Protein AF-0000000083141980 (afdb_homodimer)

Secondary structure (DSSP, 8-state):
--HHHHHHHHHHHHHHHHHHHTHHHHHTSHHHHTS-HHHHHHHHHHHHHHHHHHHHHHHHHHHHHH-GGGGGSHHHHHHHHHHHHHHHHHHHHHHHTT-HHHHHHHHHHHHHHHHHHHT-/--HHHHHHHHHHHHHHHHHHHTHHHHHTSHHHHTS-HHHHHHHHHHHHHHHHHHHHHHHHHHHHHH-GGGGGSHHHHHHHHHHHHHHHHHHHHHHHTT-HHHHHHHHHHHHHHHHHHHT-

Structure (mmCIF, N/CA/C/O backbone):
data_AF-0000000083141980-model_v1
#
loop_
_entity.id
_entity.type
_entity.pdbx_description
1 polymer 'Uncharacterized protein'
#
loop_
_atom_site.group_PDB
_atom_site.id
_atom_site.type_symbol
_atom_site.label_atom_id
_atom_site.label_alt_id
_atom_site.label_comp_id
_atom_site.label_asym_id
_atom_site.label_entity_id
_atom_site.label_seq_id
_atom_site.pdbx_PDB_ins_code
_atom_site.Cartn_x
_atom_site.Cartn_y
_atom_site.Cartn_z
_atom_site.occupancy
_atom_site.B_iso_or_equiv
_atom_site.auth_seq_id
_atom_site.auth_comp_id
_atom_site.auth_asym_id
_atom_site.auth_atom_id
_atom_site.pdbx_PDB_model_num
ATOM 1 N N . MET A 1 1 ? 11.695 23.094 8.094 1 89.62 1 MET A N 1
ATOM 2 C CA . MET A 1 1 ? 11.531 21.781 7.465 1 89.62 1 MET A CA 1
ATOM 3 C C . MET A 1 1 ? 12.453 20.75 8.109 1 89.62 1 MET A C 1
ATOM 5 O O . MET A 1 1 ? 13.633 21.031 8.328 1 89.62 1 MET A O 1
ATOM 9 N N . SER A 1 2 ? 11.969 19.609 8.445 1 95.94 2 SER A N 1
ATOM 10 C CA . SER A 1 2 ? 12.734 18.562 9.125 1 95.94 2 SER A CA 1
ATOM 11 C C . SER A 1 2 ? 13.578 17.766 8.141 1 95.94 2 SER A C 1
ATOM 13 O O . SER A 1 2 ? 13.047 17.141 7.223 1 95.94 2 SER A O 1
ATOM 15 N N . THR A 1 3 ? 14.859 17.797 8.273 1 97.06 3 THR A N 1
ATOM 16 C CA . THR A 1 3 ? 15.789 17.141 7.367 1 97.06 3 THR A CA 1
ATOM 17 C C . THR A 1 3 ? 15.625 15.617 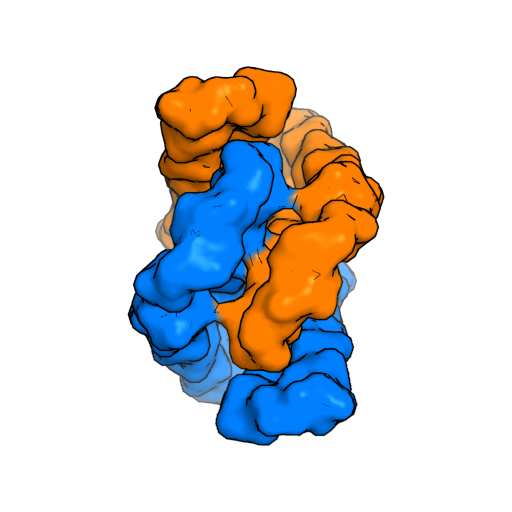7.434 1 97.06 3 THR A C 1
ATOM 19 O O . THR A 1 3 ? 15.562 14.945 6.402 1 97.06 3 THR A O 1
ATOM 22 N N . PRO A 1 4 ? 15.531 14.984 8.625 1 98.38 4 PRO A N 1
ATOM 23 C CA . PRO A 1 4 ? 15.328 13.539 8.68 1 98.38 4 PRO A CA 1
ATOM 24 C C . PRO A 1 4 ? 14.078 13.086 7.926 1 98.38 4 PRO A C 1
ATOM 26 O O . PRO A 1 4 ? 14.117 12.078 7.215 1 98.38 4 PRO A O 1
ATOM 29 N N . LEU A 1 5 ? 13.039 13.836 8.016 1 98.81 5 LEU A N 1
ATOM 30 C CA . LEU A 1 5 ? 11.805 13.469 7.34 1 98.81 5 LEU A CA 1
ATOM 31 C C . LEU A 1 5 ? 11.922 13.672 5.832 1 98.81 5 LEU A C 1
ATOM 33 O O . LEU A 1 5 ? 11.398 12.875 5.051 1 98.81 5 LEU A O 1
ATOM 37 N N . LYS A 1 6 ? 12.547 14.766 5.453 1 98.5 6 LYS A N 1
ATOM 38 C CA . LYS A 1 6 ? 12.773 14.969 4.027 1 98.5 6 LYS A CA 1
ATOM 39 C C . LYS A 1 6 ? 13.625 13.859 3.432 1 98.5 6 LYS A C 1
ATOM 41 O O . LYS A 1 6 ? 13.352 13.375 2.33 1 98.5 6 LYS A O 1
ATOM 46 N N . THR A 1 7 ? 14.688 13.445 4.129 1 98.56 7 THR A N 1
ATOM 47 C CA . THR A 1 7 ? 15.555 12.344 3.717 1 98.56 7 THR A CA 1
ATOM 48 C C . THR A 1 7 ? 14.766 11.047 3.631 1 98.56 7 THR A C 1
ATOM 50 O O . THR A 1 7 ? 14.922 10.273 2.68 1 98.56 7 THR A O 1
ATOM 53 N N . THR A 1 8 ? 13.953 10.805 4.562 1 98.81 8 THR A N 1
ATOM 54 C CA . THR A 1 8 ? 13.117 9.609 4.586 1 98.81 8 THR A CA 1
ATOM 55 C C . THR A 1 8 ? 12.117 9.625 3.436 1 98.81 8 THR A C 1
ATOM 57 O O . THR A 1 8 ? 11.852 8.586 2.826 1 98.81 8 THR A O 1
ATOM 60 N N . ALA A 1 9 ? 11.516 10.805 3.104 1 98.94 9 ALA A N 1
ATOM 61 C CA . ALA A 1 9 ? 10.625 10.922 1.951 1 98.94 9 ALA A CA 1
ATOM 62 C C . ALA A 1 9 ? 11.328 10.484 0.669 1 98.94 9 ALA A C 1
ATOM 64 O O . ALA A 1 9 ? 10.758 9.742 -0.136 1 98.94 9 ALA A O 1
ATOM 65 N N . LEU A 1 10 ? 12.523 10.93 0.509 1 98.81 10 LEU A N 1
ATOM 66 C CA . LEU A 1 10 ? 13.305 10.539 -0.663 1 98.81 10 LEU A CA 1
ATOM 67 C C . LEU A 1 10 ? 13.57 9.039 -0.665 1 98.81 10 LEU A C 1
ATOM 69 O O . LEU A 1 10 ? 13.492 8.391 -1.712 1 98.81 10 LEU A O 1
ATOM 73 N N . GLY A 1 11 ? 13.922 8.484 0.468 1 98.88 11 GLY A N 1
ATOM 74 C CA . GLY A 1 11 ? 14.102 7.047 0.581 1 98.88 11 GLY A CA 1
ATOM 75 C C . GLY A 1 11 ? 12.867 6.258 0.166 1 98.88 11 GLY A C 1
ATOM 76 O O . GLY A 1 11 ? 12.977 5.277 -0.576 1 98.88 11 GLY A O 1
ATOM 77 N N . TRP A 1 12 ? 11.727 6.703 0.638 1 98.94 12 TRP A N 1
ATOM 78 C CA . TRP A 1 12 ? 10.484 6.035 0.277 1 98.94 12 TRP A CA 1
ATOM 79 C C . TRP A 1 12 ? 10.219 6.145 -1.221 1 98.94 12 TRP A C 1
ATOM 81 O O . TRP A 1 12 ? 9.703 5.207 -1.836 1 98.94 12 TRP A O 1
ATOM 91 N N . LEU A 1 13 ? 10.492 7.293 -1.802 1 98.94 13 LEU A N 1
ATOM 92 C CA . LEU A 1 13 ? 10.32 7.445 -3.242 1 98.94 13 LEU A CA 1
ATOM 93 C C . LEU A 1 13 ? 11.195 6.449 -4 1 98.94 13 LEU A C 1
ATOM 95 O O . LEU A 1 13 ? 10.734 5.82 -4.957 1 98.94 13 LEU A O 1
ATOM 99 N N . LEU A 1 14 ? 12.445 6.277 -3.586 1 98.88 14 LEU A N 1
ATOM 100 C CA . LEU A 1 14 ? 13.359 5.336 -4.219 1 98.88 14 LEU A CA 1
ATOM 101 C C . LEU A 1 14 ? 12.891 3.898 -4.016 1 98.88 14 LEU A C 1
ATOM 103 O O . LEU A 1 14 ? 12.961 3.08 -4.938 1 98.88 14 LEU A O 1
ATOM 107 N N . VAL A 1 15 ? 12.422 3.592 -2.834 1 98.88 15 VAL A N 1
ATOM 108 C CA . VAL A 1 15 ? 11.891 2.262 -2.562 1 98.88 15 VAL A CA 1
ATOM 109 C C . VAL A 1 15 ? 10.68 1.997 -3.449 1 98.88 15 VAL A C 1
ATOM 111 O O . VAL A 1 15 ? 10.523 0.902 -3.994 1 98.88 15 VAL A O 1
ATOM 114 N N . SER A 1 16 ? 9.82 2.963 -3.596 1 98.94 16 SER A N 1
ATOM 115 C CA . SER A 1 16 ? 8.656 2.803 -4.453 1 98.94 16 SER A CA 1
ATOM 116 C C . SER A 1 16 ? 9.055 2.504 -5.891 1 98.94 16 SER A C 1
ATOM 118 O O . SER A 1 16 ? 8.523 1.579 -6.512 1 98.94 16 SER A O 1
ATOM 120 N N . LEU A 1 17 ? 9.969 3.252 -6.406 1 98.81 17 LEU A N 1
ATOM 121 C CA . LEU A 1 17 ? 10.453 3.057 -7.77 1 98.81 17 LEU A CA 1
ATOM 122 C C . LEU A 1 17 ? 11.109 1.691 -7.922 1 98.81 17 LEU A C 1
ATOM 124 O O . LEU A 1 17 ? 10.828 0.964 -8.875 1 98.81 17 LEU A O 1
ATOM 128 N N . GLY A 1 18 ? 12.008 1.351 -7.047 1 98.5 18 GLY A N 1
ATOM 129 C CA . GLY A 1 18 ? 12.656 0.05 -7.086 1 98.5 18 GLY A CA 1
ATOM 130 C C . GLY A 1 18 ? 11.68 -1.107 -6.984 1 98.5 18 GLY A C 1
ATOM 131 O O . GLY A 1 18 ? 11.82 -2.107 -7.691 1 98.5 18 GLY A O 1
ATOM 132 N N . HIS A 1 19 ? 10.75 -0.966 -6.082 1 98.81 19 HIS A N 1
ATOM 133 C CA . HIS A 1 19 ? 9.703 -1.964 -5.914 1 98.81 19 HIS A CA 1
ATOM 134 C C . HIS A 1 19 ? 8.906 -2.148 -7.199 1 98.81 19 HIS A C 1
ATOM 136 O O . HIS A 1 19 ? 8.641 -3.279 -7.613 1 98.81 19 HIS A O 1
ATOM 142 N N . THR A 1 20 ? 8.547 -1.087 -7.844 1 98.81 20 THR A N 1
ATOM 143 C CA . THR A 1 20 ? 7.828 -1.124 -9.117 1 98.81 20 THR A CA 1
ATOM 144 C C . THR A 1 20 ? 8.656 -1.82 -10.188 1 98.81 20 THR A C 1
ATOM 146 O O . THR A 1 20 ? 8.172 -2.727 -10.867 1 98.81 20 THR A O 1
ATOM 149 N N . LEU A 1 21 ? 9.891 -1.483 -10.266 1 98.56 21 LEU A N 1
ATOM 150 C CA . LEU A 1 21 ? 10.758 -1.991 -11.32 1 98.56 21 LEU A CA 1
ATOM 151 C C . LEU A 1 21 ? 11.125 -3.451 -11.078 1 98.56 21 LEU A C 1
ATOM 153 O O . LEU A 1 21 ? 11.305 -4.219 -12.023 1 98.56 21 LEU A O 1
ATOM 157 N N . SER A 1 22 ? 11.211 -3.906 -9.891 1 98.5 22 SER A N 1
ATOM 158 C CA . SER A 1 22 ? 11.641 -5.262 -9.555 1 98.5 22 SER A CA 1
ATOM 159 C C . SER A 1 22 ? 10.555 -6.277 -9.883 1 98.5 22 SER A C 1
ATOM 161 O O . SER A 1 22 ? 10.805 -7.484 -9.875 1 98.5 22 SER A O 1
ATOM 163 N N . ALA A 1 23 ? 9.383 -5.809 -10.195 1 98.5 23 ALA A N 1
ATOM 164 C CA . ALA A 1 23 ? 8.312 -6.711 -10.602 1 98.5 23 ALA A CA 1
ATOM 165 C C . ALA A 1 23 ? 8.758 -7.625 -11.734 1 98.5 23 ALA A C 1
ATOM 167 O O . ALA A 1 23 ? 8.359 -8.789 -11.797 1 98.5 23 ALA A O 1
ATOM 168 N N . ARG A 1 24 ? 9.508 -7.141 -12.57 1 98.06 24 ARG A N 1
ATOM 169 C CA . ARG A 1 24 ? 9.898 -7.898 -13.758 1 98.06 24 ARG A CA 1
ATOM 170 C C . ARG A 1 24 ? 10.742 -9.117 -13.375 1 98.06 24 ARG A C 1
ATOM 172 O O . ARG A 1 24 ? 10.734 -10.125 -14.078 1 98.06 24 ARG A O 1
ATOM 179 N N . ASP A 1 25 ? 11.453 -9.102 -12.266 1 97.81 25 ASP A N 1
ATOM 180 C CA . ASP A 1 25 ? 12.344 -10.172 -11.836 1 97.81 25 ASP A CA 1
ATOM 181 C C . ASP A 1 25 ? 11.562 -11.453 -11.555 1 97.81 25 ASP A C 1
ATOM 183 O O . ASP A 1 25 ? 12.094 -12.555 -11.719 1 97.81 25 ASP A O 1
ATOM 187 N N . TRP A 1 26 ? 10.359 -11.305 -11.156 1 98.19 26 TRP A N 1
ATOM 188 C CA . TRP A 1 26 ? 9.648 -12.523 -10.789 1 98.19 26 TRP A CA 1
ATOM 189 C C . TRP A 1 26 ? 8.367 -12.672 -11.609 1 98.19 26 TRP A C 1
ATOM 191 O O . TRP A 1 26 ? 7.898 -13.789 -11.836 1 98.19 26 TRP A O 1
ATOM 201 N N . GLN A 1 27 ? 7.816 -11.617 -12.102 1 98.38 27 GLN A N 1
ATOM 202 C CA . GLN A 1 27 ? 6.559 -11.711 -12.844 1 98.38 27 GLN A CA 1
ATOM 203 C C . GLN A 1 27 ? 6.793 -12.203 -14.266 1 98.38 27 GLN A C 1
ATOM 205 O O . GLN A 1 27 ? 5.852 -12.609 -14.953 1 98.38 27 GLN A O 1
ATOM 210 N N . SER A 1 28 ? 8.023 -12.156 -14.719 1 98.12 28 SER A N 1
ATOM 211 C CA . SER A 1 28 ? 8.32 -12.617 -16.078 1 98.12 28 SER A CA 1
ATOM 212 C C . SER A 1 28 ? 8.531 -14.125 -16.109 1 98.12 28 SER A C 1
ATOM 214 O O . SER A 1 28 ? 8.586 -14.719 -17.188 1 98.12 28 SER A O 1
ATOM 216 N N . LEU A 1 29 ? 8.594 -14.766 -15.008 1 98.31 29 LEU A N 1
ATOM 217 C CA . LEU A 1 29 ? 8.789 -16.203 -14.938 1 98.31 29 LEU A CA 1
ATOM 218 C C . LEU A 1 29 ? 7.59 -16.953 -15.516 1 98.31 29 LEU A C 1
ATOM 220 O O . LEU A 1 29 ? 6.441 -16.594 -15.227 1 98.31 29 LEU A O 1
ATOM 224 N N . GLY A 1 30 ? 7.883 -17.953 -16.344 1 98.44 30 GLY A N 1
ATOM 225 C CA . GLY A 1 30 ? 6.82 -18.75 -16.938 1 98.44 30 GLY A CA 1
ATOM 226 C C . GLY A 1 30 ? 5.871 -19.328 -15.914 1 98.44 30 GLY A C 1
ATOM 227 O O . GLY A 1 30 ? 4.66 -19.391 -16.141 1 98.44 30 GLY A O 1
ATOM 228 N N . GLN A 1 31 ? 6.395 -19.797 -14.742 1 98.56 31 GLN A N 1
ATOM 229 C CA . GLN A 1 31 ? 5.574 -20.375 -13.68 1 98.56 31 GLN A CA 1
ATOM 230 C C . GLN A 1 31 ? 4.582 -19.344 -13.141 1 98.56 31 GLN A C 1
ATOM 232 O O . GLN A 1 31 ? 3.479 -19.703 -12.727 1 98.56 31 GLN A O 1
ATOM 237 N N . VAL A 1 32 ? 4.984 -18.094 -13.117 1 98.75 32 VAL A N 1
ATOM 238 C CA . VAL A 1 32 ? 4.09 -17.031 -12.656 1 98.75 32 VAL A CA 1
ATOM 239 C C . VAL A 1 32 ? 3.027 -16.766 -13.711 1 98.75 32 VAL A C 1
ATOM 241 O O . VAL A 1 32 ? 1.838 -16.656 -13.398 1 98.75 32 VAL A O 1
ATOM 244 N N . ARG A 1 33 ? 3.441 -16.719 -14.945 1 98.44 33 ARG A N 1
ATOM 245 C CA . ARG A 1 33 ? 2.516 -16.422 -16.031 1 98.44 33 ARG A CA 1
ATOM 246 C C . ARG A 1 33 ? 1.527 -17.578 -16.234 1 98.44 33 ARG A C 1
ATOM 248 O O . ARG A 1 33 ? 0.469 -17.391 -16.844 1 98.44 33 ARG A O 1
ATOM 255 N N . GLY A 1 34 ? 1.921 -18.75 -15.711 1 98.38 34 GLY A N 1
ATOM 256 C CA . GLY A 1 34 ? 1.072 -19.922 -15.852 1 98.38 34 GLY A CA 1
ATOM 257 C C . GLY A 1 34 ? 0.141 -20.125 -14.664 1 98.38 34 GLY A C 1
ATOM 258 O O . GLY A 1 34 ? -0.608 -21.109 -14.625 1 98.38 34 GLY A O 1
ATOM 259 N N . LEU A 1 35 ? 0.15 -19.25 -13.766 1 98.75 35 LEU A N 1
ATOM 260 C CA . LEU A 1 35 ? -0.75 -19.344 -12.617 1 98.75 35 LEU A CA 1
ATOM 261 C C . LEU A 1 35 ? -2.205 -19.25 -13.062 1 98.75 35 LEU A C 1
ATOM 263 O O . LEU A 1 35 ? -2.506 -18.609 -14.078 1 98.75 35 LEU A O 1
ATOM 267 N N . PRO A 1 36 ? -3.068 -19.891 -12.18 1 98.69 36 PRO A N 1
ATOM 268 C CA . PRO A 1 36 ? -4.484 -19.625 -12.43 1 98.69 36 PRO A CA 1
ATOM 269 C C . PRO A 1 36 ? -4.809 -18.125 -12.43 1 98.69 36 PRO A C 1
ATOM 271 O O . PRO A 1 36 ? -4.176 -17.359 -11.703 1 98.69 36 PRO A O 1
ATOM 274 N N . ASN A 1 37 ? -5.777 -17.766 -13.164 1 98.69 37 ASN A N 1
ATOM 275 C CA . ASN A 1 37 ? -6.086 -16.375 -13.469 1 98.69 37 ASN A CA 1
ATOM 276 C C . ASN A 1 37 ? -6.227 -15.539 -12.195 1 98.69 37 ASN A C 1
ATOM 278 O O . ASN A 1 37 ? -5.664 -14.445 -12.102 1 98.69 37 ASN A O 1
ATOM 282 N N . LEU A 1 38 ? -6.973 -15.984 -11.219 1 98.62 38 LEU A N 1
ATOM 283 C CA . LEU A 1 38 ? -7.168 -15.25 -9.969 1 98.62 38 LEU A CA 1
ATOM 284 C C . LEU A 1 38 ? -5.832 -14.984 -9.281 1 98.62 38 LEU A C 1
ATOM 286 O O . LEU A 1 38 ? -5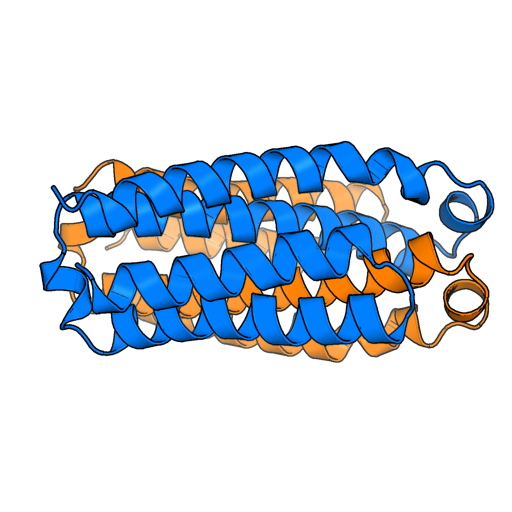.562 -13.859 -8.852 1 98.62 38 LEU A O 1
ATOM 290 N N . ALA A 1 39 ? -4.996 -16.016 -9.188 1 98.81 39 ALA A N 1
ATOM 291 C CA . ALA A 1 39 ? -3.719 -15.898 -8.492 1 98.81 39 ALA A CA 1
ATOM 292 C C . ALA A 1 39 ? -2.775 -14.953 -9.227 1 98.81 39 ALA A C 1
ATOM 294 O O . ALA A 1 39 ? -2.135 -14.102 -8.609 1 98.81 39 ALA A O 1
ATOM 295 N N . TYR A 1 40 ? -2.68 -15.172 -10.531 1 98.81 40 TYR A N 1
ATOM 296 C CA . TYR A 1 40 ? -1.84 -14.297 -11.344 1 98.81 40 TYR A CA 1
ATOM 297 C C . TYR A 1 40 ? -2.256 -12.844 -11.188 1 98.81 40 TYR A C 1
ATOM 299 O O . TYR A 1 40 ? -1.417 -11.977 -10.938 1 98.81 40 TYR A O 1
ATOM 307 N N . THR A 1 41 ? -3.541 -12.555 -11.32 1 98.75 41 THR A N 1
ATOM 308 C CA . THR A 1 41 ? -4.09 -11.203 -11.297 1 98.75 41 THR A CA 1
ATOM 309 C C . THR A 1 41 ? -3.896 -10.562 -9.922 1 98.75 41 THR A C 1
ATOM 311 O O . THR A 1 41 ? -3.459 -9.414 -9.82 1 98.75 41 THR A O 1
ATOM 314 N N . CYS A 1 42 ? -4.117 -11.273 -8.852 1 98.69 42 CYS A N 1
ATOM 315 C CA . CYS A 1 42 ? -4.012 -10.758 -7.492 1 98.69 42 CYS A CA 1
ATOM 316 C C . CYS A 1 42 ? -2.557 -10.531 -7.105 1 98.69 42 CYS A C 1
ATOM 318 O O . CYS A 1 42 ? -2.223 -9.516 -6.496 1 98.69 42 CYS A O 1
ATOM 320 N N . ALA A 1 43 ? -1.717 -11.461 -7.473 1 98.81 43 ALA A N 1
ATOM 321 C CA . ALA A 1 43 ? -0.3 -11.289 -7.164 1 98.81 43 ALA A CA 1
ATOM 322 C C . ALA A 1 43 ? 0.255 -10.023 -7.805 1 98.81 43 ALA A C 1
ATOM 324 O O . ALA A 1 43 ? 0.965 -9.25 -7.16 1 98.81 43 ALA A O 1
ATOM 325 N N . LYS A 1 44 ? -0.094 -9.828 -9.07 1 98.75 44 LYS A N 1
ATOM 326 C CA . LYS A 1 44 ? 0.403 -8.656 -9.789 1 98.75 44 LYS A CA 1
ATOM 327 C C . LYS A 1 44 ? -0.196 -7.371 -9.234 1 98.75 44 LYS A C 1
ATOM 329 O O . LYS A 1 44 ? 0.53 -6.414 -8.945 1 98.75 44 LYS A O 1
ATOM 334 N N . ALA A 1 45 ? -1.498 -7.355 -9.062 1 98.56 45 ALA A N 1
ATOM 335 C CA . ALA A 1 45 ? -2.162 -6.168 -8.539 1 98.56 45 ALA A CA 1
ATOM 336 C C . ALA A 1 45 ? -1.639 -5.82 -7.145 1 98.56 45 ALA A C 1
ATOM 338 O O . ALA A 1 45 ? -1.367 -4.656 -6.852 1 98.56 45 ALA A O 1
ATOM 339 N N . GLY A 1 46 ? -1.481 -6.801 -6.324 1 98.69 46 GLY A N 1
ATOM 340 C CA . GLY A 1 46 ? -0.991 -6.578 -4.977 1 98.69 46 GLY A CA 1
ATOM 341 C C . GLY A 1 46 ? 0.397 -5.969 -4.938 1 98.69 46 GLY A C 1
ATOM 342 O O . GLY A 1 46 ? 0.662 -5.07 -4.137 1 98.69 46 GLY A O 1
ATOM 343 N N . TRP A 1 47 ? 1.239 -6.492 -5.797 1 98.88 47 TRP A N 1
ATOM 344 C CA . TRP A 1 47 ? 2.596 -5.953 -5.848 1 98.88 47 TRP A CA 1
ATOM 345 C C . TRP A 1 47 ? 2.578 -4.465 -6.176 1 98.88 47 TRP A C 1
ATOM 347 O O . TRP A 1 47 ? 3.223 -3.664 -5.496 1 98.88 47 TRP A O 1
ATOM 357 N N . TYR A 1 48 ? 1.839 -4.055 -7.109 1 98.75 48 TYR A N 1
ATOM 358 C CA . TYR A 1 48 ? 1.829 -2.656 -7.527 1 98.75 48 TYR A CA 1
ATOM 359 C C . TYR A 1 48 ? 1.071 -1.793 -6.523 1 98.75 48 TYR A C 1
ATOM 361 O O . TYR A 1 48 ? 1.401 -0.621 -6.332 1 98.75 48 TYR A O 1
ATOM 369 N N . GLN A 1 49 ? 0.068 -2.381 -5.926 1 98.81 49 GLN A N 1
ATOM 370 C CA . GLN A 1 49 ? -0.554 -1.68 -4.809 1 98.81 49 GLN A CA 1
ATOM 371 C C . GLN A 1 49 ? 0.449 -1.44 -3.684 1 98.81 49 GLN A C 1
ATOM 373 O O . GLN A 1 49 ? 0.424 -0.392 -3.037 1 98.81 49 GLN A O 1
ATOM 378 N N . GLY A 1 50 ? 1.35 -2.338 -3.422 1 98.81 50 GLY A N 1
ATOM 379 C CA . GLY A 1 50 ? 2.453 -2.113 -2.502 1 98.81 50 GLY A CA 1
ATOM 380 C C . GLY A 1 50 ? 3.348 -0.959 -2.912 1 98.81 50 GLY A C 1
ATOM 381 O O . GLY A 1 50 ? 3.799 -0.185 -2.064 1 98.81 50 GLY A O 1
ATOM 382 N N . SER A 1 51 ? 3.588 -0.822 -4.234 1 98.94 51 SER A N 1
ATOM 383 C CA . SER A 1 51 ? 4.336 0.333 -4.719 1 98.94 51 SER A CA 1
ATOM 384 C C . SER A 1 51 ? 3.617 1.636 -4.391 1 98.94 51 SER A C 1
ATOM 386 O O . SER A 1 51 ? 4.258 2.639 -4.066 1 98.94 51 SER A O 1
ATOM 388 N N . GLY A 1 52 ? 2.297 1.559 -4.551 1 98.75 52 GLY A N 1
ATOM 389 C CA . GLY A 1 52 ? 1.501 2.711 -4.16 1 98.75 52 GLY A CA 1
ATOM 390 C C . GLY A 1 52 ? 1.635 3.061 -2.691 1 98.75 52 GLY A C 1
ATOM 391 O O . GLY A 1 52 ? 1.724 4.238 -2.332 1 98.75 52 GLY A O 1
ATOM 392 N N . PHE A 1 53 ? 1.664 2.035 -1.832 1 98.94 53 PHE A N 1
ATOM 393 C CA . PHE A 1 53 ? 1.888 2.238 -0.405 1 98.94 53 PHE A CA 1
ATOM 394 C C . PHE A 1 53 ? 3.186 2.998 -0.163 1 98.94 53 PHE A C 1
ATOM 396 O O . PHE A 1 53 ? 3.217 3.953 0.616 1 98.94 53 PHE A O 1
ATOM 403 N N . PHE A 1 54 ? 4.215 2.639 -0.847 1 98.94 54 PHE A N 1
ATOM 404 C CA . PHE A 1 54 ? 5.52 3.25 -0.635 1 98.94 54 PHE A CA 1
ATOM 405 C C . PHE A 1 54 ? 5.539 4.68 -1.164 1 98.94 54 PHE A C 1
ATOM 407 O O . PHE A 1 54 ? 6.176 5.559 -0.574 1 98.94 54 PHE A O 1
ATOM 414 N N . LEU A 1 55 ? 4.871 4.891 -2.287 1 98.94 55 LEU A N 1
ATOM 415 C CA . LEU A 1 55 ? 4.773 6.258 -2.793 1 98.94 55 LEU A CA 1
ATOM 416 C C . LEU A 1 55 ? 4 7.141 -1.82 1 98.94 55 LEU A C 1
ATOM 418 O O . LEU A 1 55 ? 4.375 8.297 -1.59 1 98.94 55 LEU A O 1
ATOM 422 N N . MET A 1 56 ? 2.963 6.59 -1.274 1 98.88 56 MET A N 1
ATOM 423 C CA . MET A 1 56 ? 2.193 7.316 -0.269 1 98.88 56 MET A CA 1
ATOM 424 C C . MET A 1 56 ? 3.059 7.645 0.944 1 98.88 56 MET A C 1
ATOM 426 O O . MET A 1 56 ? 2.967 8.742 1.499 1 98.88 56 MET A O 1
ATOM 430 N N . ASN A 1 57 ? 3.842 6.641 1.418 1 98.94 57 ASN A N 1
ATOM 431 C CA . ASN A 1 57 ? 4.781 6.898 2.504 1 98.94 57 ASN A CA 1
ATOM 432 C C . ASN A 1 57 ? 5.672 8.102 2.201 1 98.94 57 ASN A C 1
ATOM 434 O O . ASN A 1 57 ? 5.941 8.914 3.084 1 98.94 57 ASN A O 1
ATOM 438 N N . ALA A 1 58 ? 6.145 8.18 0.954 1 98.94 58 ALA A N 1
ATOM 439 C CA . ALA A 1 58 ? 7.004 9.289 0.543 1 98.94 58 ALA A CA 1
ATOM 440 C C . ALA A 1 58 ? 6.277 10.617 0.691 1 98.94 58 ALA A C 1
ATOM 442 O O . ALA A 1 58 ? 6.816 11.562 1.275 1 98.94 58 ALA A O 1
ATOM 443 N N . LEU A 1 59 ? 5.074 10.68 0.232 1 98.94 59 LEU A N 1
ATOM 444 C CA . LEU A 1 59 ? 4.301 11.914 0.263 1 98.94 59 LEU A CA 1
ATOM 445 C C . LEU A 1 59 ? 3.988 12.328 1.698 1 98.94 59 LEU A C 1
ATOM 447 O O . LEU A 1 59 ? 4.098 13.508 2.049 1 98.94 59 LEU A O 1
ATOM 451 N N . ILE A 1 60 ? 3.66 11.391 2.506 1 98.88 60 ILE A N 1
ATOM 452 C CA . ILE A 1 60 ? 3.279 11.695 3.881 1 98.88 60 ILE A CA 1
ATOM 453 C C . ILE A 1 60 ? 4.504 12.156 4.668 1 98.88 60 ILE A C 1
ATOM 455 O O . ILE A 1 60 ? 4.422 13.117 5.438 1 98.88 60 ILE A O 1
ATOM 459 N N . ASN A 1 61 ? 5.602 11.477 4.473 1 98.94 61 ASN A N 1
ATOM 460 C CA . ASN A 1 61 ? 6.82 11.961 5.109 1 98.94 61 ASN A CA 1
ATOM 461 C C . ASN A 1 61 ? 7.184 13.367 4.633 1 98.94 61 ASN A C 1
ATOM 463 O O . ASN A 1 61 ? 7.672 14.18 5.418 1 98.94 61 ASN A O 1
ATOM 467 N N . TYR A 1 62 ? 6.992 13.641 3.381 1 98.88 62 TYR A N 1
ATOM 468 C CA . TYR A 1 62 ? 7.242 14.992 2.885 1 98.88 62 TYR A CA 1
ATOM 469 C C . TYR A 1 62 ? 6.312 16 3.551 1 98.88 62 TYR A C 1
ATOM 471 O O . TYR A 1 62 ? 6.742 17.094 3.939 1 98.88 62 TYR A O 1
ATOM 479 N N . ALA A 1 63 ? 5.07 15.672 3.674 1 98.69 63 ALA A N 1
ATOM 480 C CA . ALA A 1 63 ? 4.133 16.531 4.383 1 98.69 63 ALA A CA 1
ATOM 481 C C . ALA A 1 63 ? 4.602 16.797 5.809 1 98.69 63 ALA A C 1
ATOM 483 O O . ALA A 1 63 ? 4.598 17.938 6.273 1 98.69 63 ALA A O 1
ATOM 484 N N . TRP A 1 64 ? 4.965 15.711 6.477 1 98.62 64 TRP A N 1
ATOM 485 C CA . TRP A 1 64 ? 5.461 15.859 7.844 1 98.62 64 TRP A CA 1
ATOM 486 C C . TRP A 1 64 ? 6.711 16.734 7.875 1 98.62 64 TRP A C 1
ATOM 488 O O . TRP A 1 64 ? 6.941 17.453 8.844 1 98.62 64 TRP A O 1
ATOM 498 N N . SER A 1 65 ? 7.551 16.641 6.844 1 98.69 65 SER A N 1
ATOM 499 C CA . SER A 1 65 ? 8.766 17.453 6.828 1 98.69 65 SER A CA 1
ATOM 500 C C . SER A 1 65 ? 8.445 18.938 6.777 1 98.69 65 SER A C 1
ATOM 502 O O . SER A 1 65 ? 9.195 19.766 7.305 1 98.69 65 SER A O 1
ATOM 504 N N . GLN A 1 66 ? 7.344 19.281 6.121 1 97.75 66 GLN A N 1
ATOM 505 C CA . GLN A 1 66 ? 6.91 20.672 5.996 1 97.75 66 GLN A CA 1
ATOM 506 C C . GLN A 1 66 ? 6.242 21.156 7.281 1 97.75 66 GLN A C 1
ATOM 508 O O . GLN A 1 66 ? 6.309 22.344 7.609 1 97.75 66 GLN A O 1
ATOM 513 N N . ASP A 1 67 ? 5.605 20.25 7.973 1 96.94 67 ASP A N 1
ATOM 514 C CA . ASP A 1 67 ? 4.902 20.547 9.219 1 96.94 67 ASP A CA 1
ATOM 515 C C . ASP A 1 67 ? 5.023 19.391 10.211 1 96.94 67 ASP A C 1
ATOM 517 O O . ASP A 1 67 ? 4.066 18.641 10.414 1 96.94 67 ASP A O 1
ATOM 521 N N . PRO A 1 68 ? 6.129 19.375 10.953 1 97.06 68 PRO A N 1
ATOM 522 C CA . PRO A 1 68 ? 6.379 18.25 11.859 1 97.06 68 PRO A CA 1
ATOM 523 C C . PRO A 1 68 ? 5.387 18.188 13.016 1 97.06 68 PRO A C 1
ATOM 525 O O . PRO A 1 68 ? 5.281 17.156 13.688 1 97.06 68 PRO A O 1
ATOM 528 N N . LEU A 1 69 ? 4.59 19.219 13.273 1 96.25 69 LEU A N 1
ATOM 529 C CA . LEU A 1 69 ? 3.625 19.25 14.367 1 96.25 69 LEU A CA 1
ATOM 530 C C . LEU A 1 69 ? 2.479 18.266 14.102 1 96.25 69 LEU A C 1
ATOM 532 O O . LEU A 1 69 ? 1.75 17.906 15.023 1 96.25 69 LEU A O 1
ATOM 536 N N . LEU A 1 70 ? 2.314 17.875 12.898 1 97.38 70 LEU A N 1
ATOM 537 C CA . LEU A 1 70 ? 1.317 16.859 12.578 1 97.38 70 LEU A CA 1
ATOM 538 C C . LEU A 1 70 ? 1.59 15.562 13.344 1 97.38 70 LEU A C 1
ATOM 540 O O . LEU A 1 70 ? 0.661 14.812 13.656 1 97.38 70 LEU A O 1
ATOM 544 N N . LEU A 1 71 ? 2.844 15.359 13.711 1 98 71 LEU A N 1
ATOM 545 C CA . LEU A 1 71 ? 3.232 14.109 14.344 1 98 71 LEU A CA 1
ATOM 546 C C . LEU A 1 71 ? 2.9 14.133 15.836 1 98 71 LEU A C 1
ATOM 548 O O . LEU A 1 71 ? 3.064 13.125 16.531 1 98 71 LEU A O 1
ATOM 552 N N . ILE A 1 72 ? 2.412 15.188 16.312 1 97.06 72 ILE A N 1
ATOM 553 C CA . ILE A 1 72 ? 1.886 15.227 17.672 1 97.06 72 ILE A CA 1
ATOM 554 C C . ILE A 1 72 ? 0.502 14.578 17.703 1 97.06 72 ILE A C 1
ATOM 556 O O . ILE A 1 72 ? 0.107 14.008 18.734 1 97.06 72 ILE A O 1
ATOM 560 N N . ASP A 1 73 ? -0.238 14.656 16.625 1 96.94 73 ASP A N 1
ATOM 561 C CA . ASP A 1 73 ? -1.557 14.047 16.5 1 96.94 73 ASP A CA 1
ATOM 562 C C . ASP A 1 73 ? -1.46 12.523 16.531 1 96.94 73 ASP A C 1
ATOM 564 O O . ASP A 1 73 ? -0.689 11.93 15.766 1 96.94 73 ASP A O 1
ATOM 568 N N . PRO A 1 74 ? -2.24 11.859 17.328 1 97.62 74 PRO A N 1
ATOM 569 C CA . PRO A 1 74 ? -2.131 10.406 17.469 1 97.62 74 PRO A CA 1
ATOM 570 C C . PRO A 1 74 ? -2.436 9.656 16.188 1 97.62 74 PRO A C 1
ATOM 572 O O . PRO A 1 74 ? -1.923 8.555 15.969 1 97.62 74 PRO A O 1
ATOM 575 N N . VAL A 1 75 ? -3.25 10.156 15.297 1 98.31 75 VAL A N 1
ATOM 576 C CA . VAL A 1 75 ? -3.547 9.484 14.031 1 98.31 75 VAL A CA 1
ATOM 577 C C . VAL A 1 75 ? -2.299 9.469 13.148 1 98.31 75 VAL A C 1
ATOM 579 O O . VAL A 1 75 ? -1.968 8.438 12.562 1 98.31 75 VAL A O 1
ATOM 582 N N . HIS A 1 76 ? -1.619 10.578 13.086 1 98.38 76 HIS A N 1
ATOM 583 C CA . HIS A 1 76 ? -0.379 10.625 12.32 1 98.38 76 HIS A CA 1
ATOM 584 C C . HIS A 1 76 ? 0.692 9.742 12.953 1 98.38 76 HIS A C 1
ATOM 586 O O . HIS A 1 76 ? 1.495 9.133 12.25 1 98.38 76 HIS A O 1
ATOM 592 N N . GLN A 1 77 ? 0.719 9.664 14.25 1 98.56 77 GLN A N 1
ATOM 593 C CA . GLN A 1 77 ? 1.616 8.719 14.906 1 98.56 77 GLN A CA 1
ATOM 594 C C . GLN A 1 77 ? 1.307 7.281 14.492 1 98.56 77 GLN A C 1
ATOM 596 O O . GLN A 1 77 ? 2.219 6.492 14.242 1 98.56 77 GLN A O 1
ATOM 601 N N . ALA A 1 78 ? 0.038 6.977 14.477 1 98.69 78 ALA A N 1
ATOM 602 C CA . ALA A 1 78 ? -0.368 5.629 14.078 1 98.69 78 ALA A CA 1
ATOM 603 C C . ALA A 1 78 ? 0.065 5.328 12.641 1 98.69 78 ALA A C 1
ATOM 605 O O . ALA A 1 78 ? 0.467 4.207 12.328 1 98.69 78 ALA A O 1
ATOM 606 N N . VAL A 1 79 ? -0.038 6.324 11.781 1 98.88 79 VAL A N 1
ATOM 607 C CA . VAL A 1 79 ? 0.411 6.176 10.398 1 98.88 79 VAL A CA 1
ATOM 608 C C . VAL A 1 79 ? 1.909 5.879 10.367 1 98.88 79 VAL A C 1
ATOM 610 O O . VAL A 1 79 ? 2.354 4.957 9.688 1 98.88 79 VAL A O 1
ATOM 613 N N . ALA A 1 80 ? 2.648 6.652 11.164 1 98.81 80 ALA A N 1
ATOM 614 C CA . ALA A 1 80 ? 4.094 6.445 11.203 1 98.81 80 ALA A CA 1
ATOM 615 C C . ALA A 1 80 ? 4.43 5.043 11.703 1 98.81 80 ALA A C 1
ATOM 617 O O . ALA A 1 80 ? 5.309 4.375 11.148 1 98.81 80 ALA A O 1
ATOM 618 N N . VAL A 1 81 ? 3.773 4.602 12.703 1 98.69 81 VAL A N 1
ATOM 619 C CA . VAL A 1 81 ? 3.994 3.275 13.273 1 98.69 81 VAL A CA 1
ATOM 620 C C . VAL A 1 81 ? 3.643 2.209 12.234 1 98.69 81 VAL A C 1
ATOM 622 O O . VAL A 1 81 ? 4.352 1.209 12.102 1 98.69 81 VAL A O 1
ATOM 625 N N . LEU A 1 82 ? 2.557 2.428 11.531 1 98.88 82 LEU A N 1
ATOM 626 C CA . LEU A 1 82 ? 2.139 1.482 10.5 1 98.88 82 LEU A CA 1
ATOM 627 C C . LEU A 1 82 ? 3.215 1.333 9.43 1 98.88 82 LEU A C 1
ATOM 629 O O . LEU A 1 82 ? 3.537 0.215 9.023 1 98.88 82 LEU A O 1
ATOM 633 N N . MET A 1 83 ? 3.764 2.42 8.961 1 98.88 83 MET A N 1
ATOM 634 C CA . MET A 1 83 ? 4.824 2.379 7.961 1 98.88 83 MET A CA 1
ATOM 635 C C . MET A 1 83 ? 5.992 1.522 8.438 1 98.88 83 MET A C 1
ATOM 637 O O . MET A 1 83 ? 6.449 0.631 7.723 1 98.88 83 MET A O 1
ATOM 641 N N . ALA A 1 84 ? 6.43 1.772 9.672 1 98.81 84 ALA A N 1
ATOM 642 C CA . ALA A 1 84 ? 7.578 1.049 10.219 1 98.81 84 ALA A CA 1
ATOM 643 C C . ALA A 1 84 ? 7.238 -0.421 10.445 1 98.81 84 ALA A C 1
ATOM 645 O O . ALA A 1 84 ? 8.062 -1.303 10.188 1 98.81 84 ALA A O 1
ATOM 646 N N . ALA A 1 85 ? 6.055 -0.705 10.93 1 98.81 85 ALA A N 1
ATOM 647 C CA . ALA A 1 85 ? 5.648 -2.076 11.227 1 98.81 85 ALA A CA 1
ATOM 648 C C . ALA A 1 85 ? 5.566 -2.916 9.961 1 98.81 85 ALA A C 1
ATOM 650 O O . ALA A 1 85 ? 6.008 -4.066 9.938 1 98.81 85 ALA A O 1
ATOM 651 N N . VAL A 1 86 ? 4.988 -2.367 8.914 1 98.94 86 VAL A N 1
ATOM 652 C CA . VAL A 1 86 ? 4.895 -3.088 7.652 1 98.94 86 VAL A CA 1
ATOM 653 C C . VAL A 1 86 ? 6.297 -3.414 7.137 1 98.94 86 VAL A C 1
ATOM 655 O O . VAL A 1 86 ? 6.539 -4.516 6.645 1 98.94 86 VAL A O 1
ATOM 658 N N . MET A 1 87 ? 7.227 -2.498 7.277 1 98.94 87 MET A N 1
ATOM 659 C CA . MET A 1 87 ? 8.594 -2.758 6.832 1 98.94 87 MET A CA 1
ATOM 660 C C . MET A 1 87 ? 9.258 -3.812 7.711 1 98.94 87 MET A C 1
ATOM 662 O O . MET A 1 87 ? 9.977 -4.68 7.207 1 98.94 87 MET A O 1
ATOM 666 N N . GLY A 1 88 ? 9.023 -3.699 9.008 1 98.81 88 GLY A N 1
ATOM 667 C CA . GLY A 1 88 ? 9.594 -4.703 9.898 1 98.81 88 GLY A CA 1
ATOM 668 C C . GLY A 1 88 ? 9.117 -6.109 9.594 1 98.81 88 GLY A C 1
ATOM 669 O O . GLY A 1 88 ? 9.922 -7.031 9.469 1 98.81 88 GLY A O 1
ATOM 670 N N . VAL A 1 89 ? 7.816 -6.301 9.461 1 98.81 89 VAL A N 1
ATOM 671 C CA . VAL A 1 89 ? 7.223 -7.605 9.195 1 98.81 89 VAL A CA 1
ATOM 672 C C . VAL A 1 89 ? 7.688 -8.109 7.828 1 98.81 89 VAL A C 1
ATOM 674 O O . VAL A 1 89 ? 8.055 -9.281 7.684 1 98.81 89 VAL A O 1
ATOM 677 N N . SER A 1 90 ? 7.719 -7.258 6.797 1 98.88 90 SER A N 1
ATOM 678 C CA . SER A 1 90 ? 8.18 -7.637 5.465 1 98.88 90 SER A CA 1
ATOM 679 C C . SER A 1 90 ? 9.641 -8.07 5.484 1 98.88 90 SER A C 1
ATOM 681 O O . SER A 1 90 ? 10.008 -9.078 4.879 1 98.88 90 SER A O 1
ATOM 683 N N . SER A 1 91 ? 10.438 -7.27 6.168 1 98.88 91 SER A N 1
ATOM 684 C CA . SER A 1 91 ? 11.859 -7.594 6.262 1 98.88 91 SER A CA 1
ATOM 685 C C . SER A 1 91 ? 12.07 -8.969 6.891 1 98.88 91 SER A C 1
ATOM 687 O O . SER A 1 91 ? 12.82 -9.789 6.363 1 98.88 91 SER A O 1
ATOM 689 N N . GLY A 1 92 ? 11.438 -9.164 8.031 1 98.69 92 GLY A N 1
ATOM 690 C CA . GLY A 1 92 ? 11.547 -10.469 8.656 1 98.69 92 GLY A CA 1
ATOM 691 C C . GLY A 1 92 ? 11.148 -11.609 7.734 1 98.69 92 GLY A C 1
ATOM 692 O O . GLY A 1 92 ? 11.812 -12.641 7.695 1 98.69 92 GLY A O 1
ATOM 693 N N . TRP A 1 93 ? 10.086 -11.422 7.027 1 98.5 93 TRP A N 1
ATOM 694 C CA . TRP A 1 93 ? 9.602 -12.445 6.109 1 98.5 93 TRP A CA 1
ATOM 695 C C . TRP A 1 93 ? 10.609 -12.695 4.988 1 98.5 93 TRP A C 1
ATOM 697 O O . TRP A 1 93 ? 10.906 -13.844 4.656 1 98.5 93 TRP A O 1
ATOM 707 N N . TYR A 1 94 ? 11.117 -11.641 4.367 1 98.81 94 TYR A N 1
ATOM 708 C CA . TYR A 1 94 ? 12.109 -11.766 3.305 1 98.81 94 TYR A CA 1
ATOM 709 C C . TYR A 1 94 ? 13.344 -12.508 3.795 1 98.81 94 TYR A C 1
ATOM 711 O O . TYR A 1 94 ? 13.836 -13.422 3.129 1 98.81 94 TYR A O 1
ATOM 719 N N . LEU A 1 95 ? 13.812 -12.086 4.953 1 98.81 95 LEU A N 1
ATOM 720 C CA . LEU A 1 95 ? 15.016 -12.703 5.496 1 98.81 95 LEU A CA 1
ATOM 721 C C . LEU A 1 95 ? 14.781 -14.172 5.816 1 98.81 95 LEU A C 1
ATOM 723 O O . LEU A 1 95 ? 15.617 -15.023 5.516 1 98.81 95 LEU A O 1
ATOM 727 N N . LYS A 1 96 ? 13.672 -14.484 6.41 1 98.69 96 LYS A N 1
ATOM 728 C CA . LYS A 1 96 ? 13.32 -15.859 6.723 1 98.69 96 LYS A CA 1
ATOM 729 C C . LYS A 1 96 ? 13.258 -16.719 5.457 1 98.69 96 LYS A C 1
ATOM 731 O O . LYS A 1 96 ? 13.594 -17.906 5.48 1 98.69 96 LYS A O 1
ATOM 736 N N . ARG A 1 97 ? 12.914 -16.125 4.305 1 98.75 97 ARG A N 1
ATOM 737 C CA . ARG A 1 97 ? 12.727 -16.828 3.039 1 98.75 97 ARG A CA 1
ATOM 738 C C . ARG A 1 97 ? 13.992 -16.797 2.195 1 98.75 97 ARG A C 1
ATOM 740 O O . ARG A 1 97 ? 13.992 -17.234 1.044 1 98.75 97 ARG A O 1
ATOM 747 N N . GLY A 1 98 ? 14.992 -16.109 2.686 1 98.62 98 GLY A N 1
ATOM 748 C CA . GLY A 1 98 ? 16.281 -16.094 2.002 1 98.62 98 GLY A CA 1
ATOM 749 C C . GLY A 1 98 ? 16.359 -15.055 0.901 1 98.62 98 GLY A C 1
ATOM 750 O O . GLY A 1 98 ? 17.266 -15.086 0.075 1 98.62 98 GLY A O 1
ATOM 751 N N . VAL A 1 99 ? 15.391 -14.234 0.821 1 98.56 99 VAL A N 1
ATOM 752 C CA . VAL A 1 99 ? 15.445 -13.117 -0.12 1 98.56 99 VAL A CA 1
ATOM 753 C C . VAL A 1 99 ? 16.141 -11.922 0.532 1 98.56 99 VAL A C 1
ATOM 755 O O . VAL A 1 99 ? 15.492 -10.914 0.826 1 98.56 99 VAL A O 1
ATOM 758 N N . LYS A 1 100 ? 17.453 -12 0.693 1 98.44 100 LYS A N 1
ATOM 759 C CA . LYS A 1 100 ? 18.219 -11.234 1.662 1 98.44 100 LYS A CA 1
ATOM 760 C C . LYS A 1 100 ? 18.312 -9.766 1.256 1 98.44 100 LYS A C 1
ATOM 762 O O . LYS A 1 100 ? 18.219 -8.875 2.104 1 98.44 100 LYS A O 1
ATOM 767 N N . VAL A 1 101 ? 18.547 -9.484 -0.016 1 97.69 101 VAL A N 1
ATOM 768 C CA . VAL A 1 101 ? 18.688 -8.102 -0.454 1 97.69 101 VAL A CA 1
ATOM 769 C C . VAL A 1 101 ? 17.406 -7.328 -0.136 1 97.69 101 VAL A C 1
ATOM 771 O O . VAL A 1 101 ? 17.453 -6.242 0.448 1 97.69 101 VAL A O 1
ATOM 774 N N . ASN A 1 102 ? 16.234 -7.906 -0.439 1 98.38 102 ASN A N 1
ATOM 775 C CA . ASN A 1 102 ? 14.969 -7.277 -0.089 1 98.38 102 ASN A CA 1
ATOM 776 C C . ASN A 1 102 ? 14.836 -7.082 1.419 1 98.38 102 ASN A C 1
ATOM 778 O O . ASN A 1 102 ? 14.406 -6.027 1.878 1 98.38 102 ASN A O 1
ATOM 782 N N . GLY A 1 103 ? 15.172 -8.133 2.119 1 98.69 103 GLY A N 1
ATOM 783 C CA . GLY A 1 103 ? 15.094 -8.039 3.568 1 98.69 103 GLY A CA 1
ATOM 784 C C . GLY A 1 103 ? 15.891 -6.887 4.141 1 98.69 103 GLY A C 1
ATOM 785 O O . GLY A 1 103 ? 15.398 -6.141 4.988 1 98.69 103 GLY A O 1
A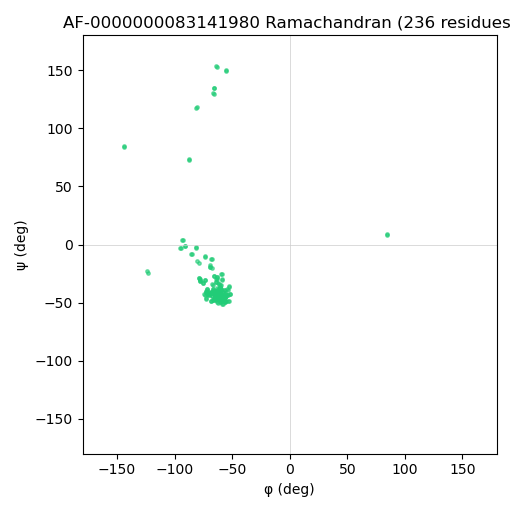TOM 786 N N . VAL A 1 104 ? 17.047 -6.688 3.658 1 98.69 104 VAL A N 1
ATOM 787 C CA . VAL A 1 104 ? 17.953 -5.668 4.176 1 98.69 104 VAL A CA 1
ATOM 788 C C . VAL A 1 104 ? 17.453 -4.281 3.775 1 98.69 104 VAL A C 1
ATOM 790 O O . VAL A 1 104 ? 17.406 -3.371 4.605 1 98.69 104 VAL A O 1
ATOM 793 N N . VAL A 1 105 ? 17.094 -4.078 2.527 1 98.38 105 VAL A N 1
ATOM 794 C CA . VAL A 1 105 ? 16.641 -2.779 2.037 1 98.38 105 VAL A CA 1
ATOM 795 C C . VAL A 1 105 ? 15.375 -2.357 2.77 1 98.38 105 VAL A C 1
ATOM 797 O O . VAL A 1 105 ? 15.273 -1.231 3.262 1 98.38 105 VAL A O 1
ATOM 800 N N . VAL A 1 106 ? 14.438 -3.293 2.871 1 98.56 106 VAL A N 1
ATOM 801 C CA . VAL A 1 106 ? 13.156 -2.98 3.492 1 98.56 106 VAL A CA 1
ATOM 802 C C . VAL A 1 106 ? 13.344 -2.781 4.996 1 98.56 106 VAL A C 1
ATOM 804 O O . VAL A 1 106 ? 12.727 -1.896 5.594 1 98.56 106 VAL A O 1
ATOM 807 N N . GLY A 1 107 ? 14.141 -3.627 5.586 1 98.81 107 GLY A N 1
ATOM 808 C CA . GLY A 1 107 ? 14.445 -3.428 6.996 1 98.81 107 GLY A CA 1
ATOM 809 C C . GLY A 1 107 ? 15.125 -2.1 7.273 1 98.81 107 GLY A C 1
ATOM 810 O O . GLY A 1 107 ? 14.781 -1.409 8.234 1 98.81 107 GLY A O 1
ATOM 811 N N . GLY A 1 108 ? 16.109 -1.714 6.48 1 98.88 108 GLY A N 1
ATOM 812 C CA . GLY A 1 108 ? 16.766 -0.428 6.609 1 98.88 108 GLY A CA 1
ATOM 813 C C . GLY A 1 108 ? 15.82 0.75 6.488 1 98.88 108 GLY A C 1
ATOM 814 O O . GLY A 1 108 ? 15.93 1.719 7.242 1 98.88 108 GLY A O 1
ATOM 815 N N . MET A 1 109 ? 14.914 0.635 5.566 1 98.94 109 MET A N 1
ATOM 816 C CA . MET A 1 109 ? 13.945 1.715 5.387 1 98.94 109 MET A CA 1
ATOM 817 C C . MET A 1 109 ? 13.023 1.83 6.598 1 98.94 109 MET A C 1
ATOM 819 O O . MET A 1 109 ? 12.609 2.93 6.961 1 98.94 109 MET A O 1
ATOM 823 N N . GLY A 1 110 ? 12.617 0.653 7.145 1 98.81 110 GLY A N 1
ATOM 824 C CA . GLY A 1 110 ? 11.844 0.688 8.375 1 98.81 110 GLY A CA 1
ATOM 825 C C . GLY A 1 110 ? 12.555 1.407 9.508 1 98.81 110 GLY A C 1
ATOM 826 O O . GLY A 1 110 ? 11.938 2.199 10.227 1 98.81 110 GLY A O 1
ATOM 827 N N . VAL A 1 111 ? 13.828 1.108 9.664 1 98.75 111 VAL A N 1
ATOM 828 C CA . VAL A 1 111 ? 14.633 1.754 10.703 1 98.75 111 VAL A CA 1
ATOM 829 C C . VAL A 1 111 ? 14.727 3.252 10.414 1 98.75 111 VAL A C 1
ATOM 831 O O . VAL A 1 111 ? 14.586 4.07 11.328 1 98.75 111 VAL A O 1
ATOM 834 N N . LEU A 1 112 ? 14.984 3.617 9.188 1 98.75 112 LEU A N 1
ATOM 835 C CA . LEU A 1 112 ? 15.055 5.02 8.789 1 98.75 112 LEU A CA 1
ATOM 836 C C . LEU A 1 112 ? 13.742 5.734 9.094 1 98.75 112 LEU A C 1
ATOM 838 O O . LEU A 1 112 ? 13.742 6.863 9.594 1 98.75 112 LEU A O 1
ATOM 842 N N . GLN A 1 113 ? 12.617 5.145 8.797 1 98.81 113 GLN A N 1
ATOM 843 C CA . GLN A 1 113 ? 11.297 5.699 9.078 1 98.81 113 GLN A CA 1
ATOM 844 C C . GLN A 1 113 ? 11.109 5.953 10.57 1 98.81 113 GLN A C 1
ATOM 846 O O . GLN A 1 113 ? 10.633 7.02 10.969 1 98.81 113 GLN A O 1
ATOM 851 N N . ALA A 1 114 ? 11.445 4.961 11.359 1 98.56 114 ALA A N 1
ATOM 852 C CA . ALA A 1 114 ? 11.305 5.113 12.805 1 98.56 114 ALA A CA 1
ATOM 853 C C . ALA A 1 114 ? 12.203 6.23 13.328 1 98.56 114 ALA A C 1
ATOM 855 O O . ALA A 1 114 ? 11.758 7.07 14.117 1 98.56 114 ALA A O 1
ATOM 856 N N . TRP A 1 115 ? 13.406 6.266 12.867 1 98.12 115 TRP A N 1
ATOM 857 C CA . TRP A 1 115 ? 14.367 7.277 13.281 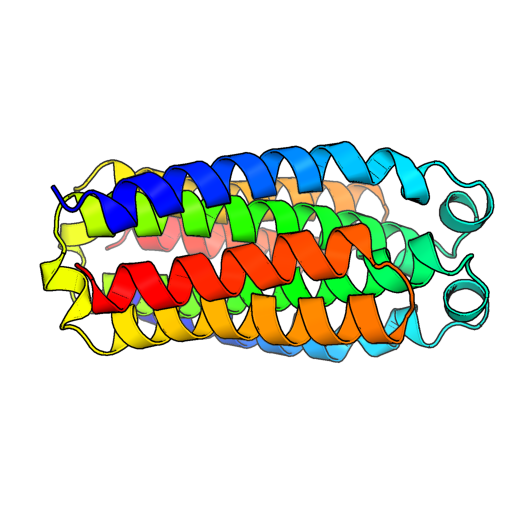1 98.12 115 TRP A CA 1
ATOM 858 C C . TRP A 1 115 ? 13.875 8.68 12.938 1 98.12 115 TRP A C 1
ATOM 860 O O . TRP A 1 115 ? 14 9.602 13.75 1 98.12 115 TRP A O 1
ATOM 870 N N . ALA A 1 116 ? 13.344 8.859 11.781 1 98.38 116 ALA A N 1
ATOM 871 C CA . ALA A 1 116 ? 12.938 10.172 11.297 1 98.38 116 ALA A CA 1
ATOM 872 C C . ALA A 1 116 ? 11.844 10.766 12.172 1 98.38 116 ALA A C 1
ATOM 874 O O . ALA A 1 116 ? 11.812 11.977 12.398 1 98.38 116 ALA A O 1
ATOM 875 N N . VAL A 1 117 ? 10.93 9.914 12.625 1 97.44 117 VAL A N 1
ATOM 876 C CA . VAL A 1 117 ? 9.812 10.375 13.445 1 97.44 117 VAL A CA 1
ATOM 877 C C . VAL A 1 117 ? 10.336 10.883 14.789 1 97.44 117 VAL A C 1
ATOM 879 O O . VAL A 1 117 ? 9.891 11.914 15.289 1 97.44 117 VAL A O 1
ATOM 882 N N . PHE A 1 118 ? 11.32 10.258 15.367 1 95.25 118 PHE A N 1
ATOM 883 C CA . PHE A 1 118 ? 11.867 10.633 16.656 1 95.25 118 PHE A CA 1
ATOM 884 C C . PHE A 1 118 ? 12.797 11.836 16.531 1 95.25 118 PHE A C 1
ATOM 886 O O . PHE A 1 118 ? 12.914 12.641 17.469 1 95.25 118 PHE A O 1
ATOM 893 N N . ALA A 1 119 ? 13.391 11.992 15.453 1 93.56 119 ALA A N 1
ATOM 894 C CA . ALA A 1 119 ? 14.398 13.023 15.234 1 93.56 119 ALA A CA 1
ATOM 895 C C . ALA A 1 119 ? 13.766 14.312 14.703 1 93.56 119 ALA A C 1
ATOM 897 O O . ALA A 1 119 ? 14.469 15.281 14.398 1 93.56 119 ALA A O 1
ATOM 898 N N . SER A 1 120 ? 12.422 14.375 14.469 1 88.62 120 SER A N 1
ATOM 899 C CA . SER A 1 120 ? 11.797 15.516 13.812 1 88.62 120 SER A CA 1
ATOM 900 C C . SER A 1 120 ? 11.219 16.484 14.836 1 88.62 120 SER A C 1
ATOM 902 O O . SER A 1 120 ? 11.211 17.703 14.609 1 88.62 120 SER A O 1
ATOM 904 N N . MET B 1 1 ? -16.25 17.656 11.969 1 89.56 1 MET B N 1
ATOM 905 C CA . MET B 1 1 ? -15.773 16.422 11.344 1 89.56 1 MET B CA 1
ATOM 906 C C . MET 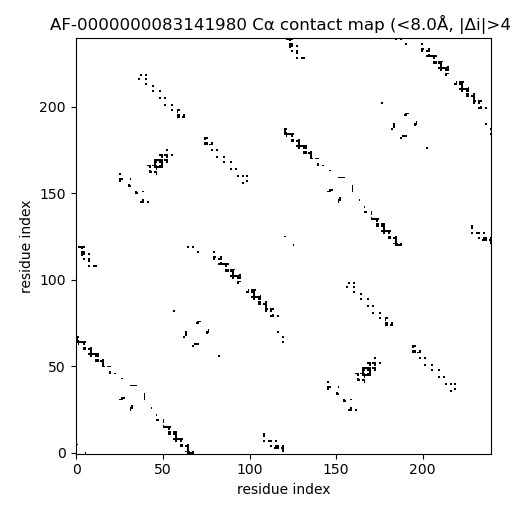B 1 1 ? -16.531 16.141 10.055 1 89.56 1 MET B C 1
ATOM 908 O O . MET B 1 1 ? -17.75 16.234 10.016 1 89.56 1 MET B O 1
ATOM 912 N N . SER B 1 2 ? -15.852 15.844 8.984 1 95.94 2 SER B N 1
ATOM 913 C CA . SER B 1 2 ? -16.453 15.617 7.672 1 95.94 2 SER B CA 1
ATOM 914 C C . SER B 1 2 ? -17.031 14.203 7.57 1 95.94 2 SER B C 1
ATOM 916 O O . SER B 1 2 ? -16.297 13.219 7.695 1 95.94 2 SER B O 1
ATOM 918 N N . THR B 1 3 ? -18.297 14.07 7.371 1 97 3 THR B N 1
ATOM 919 C CA . THR B 1 3 ? -18.984 12.789 7.312 1 97 3 THR B CA 1
ATOM 920 C C . THR B 1 3 ? -18.516 11.984 6.098 1 97 3 THR B C 1
ATOM 922 O O . THR B 1 3 ? -18.219 10.797 6.211 1 97 3 THR B O 1
ATOM 925 N N . PRO B 1 4 ? -18.422 12.57 4.887 1 98.38 4 PRO B N 1
ATOM 926 C CA . PRO B 1 4 ? -17.938 11.805 3.734 1 98.38 4 PRO B CA 1
ATOM 927 C C . PRO B 1 4 ? -16.562 11.195 3.973 1 98.38 4 PRO B C 1
ATOM 929 O O . PRO B 1 4 ? -16.328 10.039 3.609 1 98.38 4 PRO B O 1
ATOM 932 N N . LEU B 1 5 ? -15.703 11.906 4.605 1 98.81 5 LEU B N 1
ATOM 933 C CA . LEU B 1 5 ? -14.359 11.398 4.855 1 98.81 5 LEU B CA 1
ATOM 934 C C . LEU B 1 5 ? -14.375 10.32 5.93 1 98.81 5 LEU B C 1
ATOM 936 O O . LEU B 1 5 ? -13.617 9.344 5.844 1 98.81 5 LEU B O 1
ATOM 940 N N . LYS B 1 6 ? -15.172 10.539 6.953 1 98.5 6 LYS B N 1
ATOM 941 C CA . LYS B 1 6 ? -15.289 9.5 7.973 1 98.5 6 LYS B CA 1
ATOM 942 C C . LYS B 1 6 ? -15.844 8.211 7.379 1 98.5 6 LYS B C 1
ATOM 944 O O . LYS B 1 6 ? -15.375 7.117 7.707 1 98.5 6 LYS B O 1
ATOM 949 N N . THR B 1 7 ? -16.859 8.305 6.523 1 98.56 7 THR B N 1
ATOM 950 C CA . THR B 1 7 ? -17.438 7.164 5.824 1 98.56 7 THR B CA 1
ATOM 951 C C . THR B 1 7 ? -16.406 6.484 4.938 1 98.56 7 THR B C 1
ATOM 953 O O . THR B 1 7 ? -16.312 5.258 4.902 1 98.56 7 THR B O 1
ATOM 956 N N . THR B 1 8 ? -15.656 7.242 4.254 1 98.81 8 THR B N 1
ATOM 957 C CA . THR B 1 8 ? -14.602 6.723 3.387 1 98.81 8 THR B CA 1
ATOM 958 C C . THR B 1 8 ? -13.523 6.023 4.207 1 98.81 8 THR B C 1
ATOM 960 O O . THR B 1 8 ? -12.992 4.988 3.797 1 98.81 8 THR B O 1
ATOM 963 N N . ALA B 1 9 ? -13.141 6.578 5.395 1 98.94 9 ALA B N 1
ATOM 964 C CA . ALA B 1 9 ? -12.188 5.918 6.289 1 98.94 9 ALA B CA 1
ATOM 965 C C . ALA B 1 9 ? -12.664 4.516 6.66 1 98.94 9 ALA B C 1
ATOM 967 O O . ALA B 1 9 ? -11.883 3.561 6.625 1 98.94 9 ALA B O 1
ATOM 968 N N . LEU B 1 10 ? -13.906 4.418 6.984 1 98.81 10 LEU B N 1
ATOM 969 C CA . LEU B 1 10 ? -14.477 3.117 7.32 1 98.81 10 LEU B CA 1
ATOM 970 C C . LEU B 1 10 ? -14.43 2.178 6.121 1 98.81 10 LEU B C 1
ATOM 972 O O . LEU B 1 10 ? -14.133 0.992 6.266 1 98.81 10 LEU B O 1
ATOM 976 N N . GLY B 1 11 ? -14.766 2.666 4.961 1 98.88 11 GLY B N 1
ATOM 977 C CA . GLY B 1 11 ? -14.672 1.871 3.748 1 98.88 11 GLY B CA 1
ATOM 978 C C . GLY B 1 11 ? -13.273 1.323 3.508 1 98.88 11 GLY B C 1
ATOM 979 O O . GLY B 1 11 ? -13.109 0.145 3.186 1 98.88 11 GLY B O 1
ATOM 980 N N . TRP B 1 12 ? -12.289 2.189 3.682 1 98.94 12 TRP B N 1
ATOM 981 C CA . TRP B 1 12 ? -10.906 1.756 3.502 1 98.94 12 TRP B CA 1
ATOM 982 C C . TRP B 1 12 ? -10.531 0.696 4.531 1 98.94 12 TRP B C 1
ATOM 984 O O . TRP B 1 12 ? -9.773 -0.233 4.227 1 98.94 12 TRP B O 1
ATOM 994 N N . LEU B 1 13 ? -10.969 0.863 5.766 1 98.94 13 LEU B N 1
ATOM 995 C CA . LEU B 1 13 ? -10.695 -0.141 6.785 1 98.94 13 LEU B CA 1
ATOM 996 C C . LEU B 1 13 ? -11.281 -1.494 6.387 1 98.94 13 LEU B C 1
ATOM 998 O O . LEU B 1 13 ? -10.617 -2.523 6.527 1 98.94 13 LEU B O 1
ATOM 1002 N N . LEU B 1 14 ? -12.492 -1.516 5.863 1 98.88 14 LEU B N 1
ATOM 1003 C CA . LEU B 1 14 ? -13.133 -2.748 5.422 1 98.88 14 LEU B CA 1
ATOM 1004 C C . LEU B 1 14 ? -12.406 -3.342 4.223 1 98.88 14 LEU B C 1
ATOM 1006 O O . LEU B 1 14 ? -12.227 -4.559 4.141 1 98.88 14 LEU B O 1
ATOM 1010 N N . VAL B 1 15 ? -12.016 -2.508 3.301 1 98.88 15 VAL B N 1
ATOM 1011 C CA . VAL B 1 15 ? -11.258 -2.973 2.145 1 98.88 15 VAL B CA 1
ATOM 1012 C C . VAL B 1 15 ? -9.938 -3.582 2.604 1 98.88 15 VAL B C 1
ATOM 1014 O O . VAL B 1 15 ? -9.516 -4.625 2.098 1 98.88 15 VAL B O 1
ATOM 1017 N N . SER B 1 16 ? -9.289 -2.955 3.541 1 98.94 16 SER B N 1
ATOM 1018 C CA . SER B 1 16 ? -8.031 -3.49 4.059 1 98.94 16 SER B CA 1
ATOM 1019 C C . SER B 1 16 ? -8.234 -4.875 4.668 1 98.94 16 SER B C 1
ATOM 1021 O O . SER B 1 16 ? -7.469 -5.797 4.379 1 98.94 16 SER B O 1
ATOM 1023 N N . LEU B 1 17 ? -9.227 -5.012 5.465 1 98.81 17 LEU B N 1
ATOM 1024 C CA . LEU B 1 17 ? -9.523 -6.289 6.098 1 98.81 17 LEU B CA 1
ATOM 1025 C C . LEU B 1 17 ? -9.883 -7.344 5.055 1 98.81 17 LEU B C 1
ATOM 1027 O O . LEU B 1 17 ? -9.359 -8.461 5.098 1 98.81 17 LEU B O 1
ATOM 1031 N N . GLY B 1 18 ? -10.766 -7.043 4.168 1 98.56 18 GLY B N 1
ATOM 1032 C CA . GLY B 1 18 ? -11.133 -7.969 3.105 1 98.56 18 GLY B CA 1
ATOM 1033 C C . GLY B 1 18 ? -9.953 -8.375 2.236 1 98.56 18 GLY B C 1
ATOM 1034 O O . GLY B 1 18 ? -9.82 -9.539 1.871 1 98.56 18 GLY B O 1
ATOM 1035 N N . HIS B 1 19 ? -9.164 -7.398 1.88 1 98.81 19 HIS B N 1
ATOM 1036 C CA . HIS B 1 19 ? -7.953 -7.645 1.104 1 98.81 19 HIS B CA 1
ATOM 1037 C C . HIS B 1 19 ? -7.02 -8.609 1.831 1 98.81 19 HIS B C 1
ATOM 1039 O O . HIS B 1 19 ? -6.496 -9.547 1.228 1 98.81 19 HIS B O 1
ATOM 1045 N N . THR B 1 20 ? -6.828 -8.43 3.1 1 98.81 20 THR B N 1
ATOM 1046 C CA . THR B 1 20 ? -5.992 -9.297 3.92 1 98.81 20 THR B CA 1
ATOM 1047 C C . THR B 1 20 ? -6.559 -10.711 3.949 1 98.81 20 THR B C 1
ATOM 1049 O O . THR B 1 20 ? -5.836 -11.68 3.707 1 98.81 20 THR B O 1
ATOM 1052 N N . LEU B 1 21 ? -7.82 -10.805 4.141 1 98.56 21 LEU B N 1
ATOM 1053 C CA . LEU B 1 21 ? -8.453 -12.109 4.305 1 98.56 21 LEU B CA 1
ATOM 1054 C C . LEU B 1 21 ? -8.539 -12.844 2.971 1 98.56 21 LEU B C 1
ATOM 1056 O O . LEU B 1 21 ? -8.461 -14.07 2.928 1 98.56 21 LEU B O 1
ATOM 1060 N N . SER B 1 22 ? -8.648 -12.203 1.882 1 98.5 22 SER B N 1
ATOM 1061 C CA . SER B 1 22 ? -8.82 -12.82 0.57 1 98.5 22 SER B CA 1
ATOM 1062 C C . SER B 1 22 ? -7.523 -13.461 0.088 1 98.5 22 SER B C 1
ATOM 1064 O O . SER B 1 22 ? -7.523 -14.211 -0.893 1 98.5 22 SER B O 1
ATOM 1066 N N . ALA B 1 23 ? -6.445 -13.203 0.769 1 98.5 23 ALA B N 1
ATOM 1067 C CA . ALA B 1 23 ? -5.176 -13.836 0.421 1 98.5 23 ALA B CA 1
ATOM 1068 C C . ALA B 1 23 ? -5.32 -15.359 0.354 1 98.5 23 ALA B C 1
ATOM 1070 O O . ALA B 1 23 ? -4.691 -16.016 -0.482 1 98.5 23 ALA B O 1
ATOM 1071 N N . ARG B 1 24 ? -6.078 -15.867 1.169 1 98.12 24 ARG B N 1
ATOM 1072 C CA . ARG B 1 24 ? -6.191 -17.328 1.264 1 98.12 24 ARG B CA 1
ATOM 1073 C C . ARG B 1 24 ? -6.797 -17.906 -0.009 1 98.12 24 ARG B C 1
ATOM 1075 O O . ARG B 1 24 ? -6.52 -19.062 -0.361 1 98.12 24 ARG B O 1
ATOM 1082 N N . ASP B 1 25 ? -7.602 -17.172 -0.751 1 97.88 25 ASP B N 1
ATOM 1083 C CA . ASP B 1 25 ? -8.289 -17.641 -1.948 1 97.88 25 ASP B CA 1
ATOM 1084 C C . ASP B 1 25 ? -7.297 -18.031 -3.039 1 97.88 25 ASP B C 1
ATOM 1086 O O . ASP B 1 25 ? -7.578 -18.906 -3.859 1 97.88 25 ASP B O 1
ATOM 1090 N N . TRP B 1 26 ? -6.18 -17.406 -3.057 1 98.25 26 TRP B N 1
ATOM 1091 C CA . TRP B 1 26 ? -5.27 -17.703 -4.16 1 98.25 26 TRP B CA 1
ATOM 1092 C C . TRP B 1 26 ? -3.914 -18.156 -3.641 1 98.25 26 TRP B C 1
ATOM 1094 O O . TRP B 1 26 ? -3.205 -18.906 -4.32 1 98.25 26 TRP B O 1
ATOM 1104 N N . GLN B 1 27 ? -3.547 -17.828 -2.441 1 98.38 27 GLN B N 1
ATOM 1105 C CA . GLN B 1 27 ? -2.23 -18.203 -1.933 1 98.38 27 GLN B CA 1
ATOM 1106 C C . GLN B 1 27 ? -2.219 -19.641 -1.458 1 98.38 27 GLN B C 1
ATOM 1108 O O . GLN B 1 27 ? -1.152 -20.234 -1.258 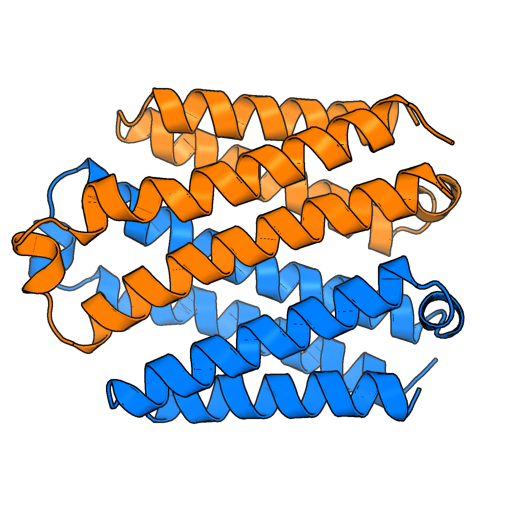1 98.38 27 GLN B O 1
ATOM 1113 N N . SER B 1 28 ? -3.391 -20.219 -1.298 1 98.19 28 SER B N 1
ATOM 1114 C CA . SER B 1 28 ? -3.451 -21.609 -0.852 1 98.19 28 SER B CA 1
ATOM 1115 C C . SER B 1 28 ? -3.342 -22.562 -2.029 1 98.19 28 SER B C 1
ATOM 1117 O O . SER B 1 28 ? -3.162 -23.766 -1.837 1 98.19 28 SER B O 1
ATOM 1119 N N . LEU B 1 29 ? -3.381 -22.094 -3.191 1 98.31 29 LEU B N 1
ATOM 1120 C CA . LEU B 1 29 ? -3.279 -22.938 -4.383 1 98.31 29 LEU B CA 1
ATOM 1121 C C . LEU B 1 29 ? -1.899 -23.578 -4.48 1 98.31 29 LEU B C 1
ATOM 1123 O O . LEU B 1 29 ? -0.883 -22.906 -4.27 1 98.31 29 LEU B O 1
ATOM 1127 N N . GLY B 1 30 ? -1.896 -24.875 -4.789 1 98.5 30 GLY B N 1
ATOM 1128 C CA . GLY B 1 30 ? -0.64 -25.578 -4.941 1 98.5 30 GLY B CA 1
ATOM 1129 C C . GLY B 1 30 ? 0.3 -24.938 -5.938 1 98.5 30 GLY B C 1
ATOM 1130 O O . GLY B 1 30 ? 1.512 -24.891 -5.719 1 98.5 30 GLY B O 1
ATOM 1131 N N . GLN B 1 31 ? -0.235 -24.406 -7.078 1 98.62 31 GLN B N 1
ATOM 1132 C CA . GLN B 1 31 ? 0.572 -23.75 -8.102 1 98.62 31 GLN B CA 1
ATOM 1133 C C . GLN B 1 31 ? 1.276 -22.516 -7.547 1 98.62 31 GLN B C 1
ATOM 1135 O O . GLN B 1 31 ? 2.385 -22.188 -7.969 1 98.62 31 GLN B O 1
ATOM 1140 N N . VAL B 1 32 ? 0.618 -21.859 -6.617 1 98.81 32 VAL B N 1
ATOM 1141 C CA . VAL B 1 32 ? 1.23 -20.688 -5.988 1 98.81 32 VAL B CA 1
ATOM 1142 C C . VAL B 1 32 ? 2.316 -21.141 -5.016 1 98.81 32 VAL B C 1
ATOM 1144 O O . VAL B 1 32 ? 3.424 -20.594 -5.016 1 98.81 32 VAL B O 1
ATOM 1147 N N . ARG B 1 33 ? 2.043 -22.156 -4.254 1 98.44 33 ARG B N 1
ATOM 1148 C CA . ARG B 1 33 ? 2.996 -22.656 -3.268 1 98.44 33 ARG B CA 1
ATOM 1149 C C . ARG B 1 33 ? 4.211 -23.281 -3.949 1 98.44 33 ARG B C 1
ATOM 1151 O O . ARG B 1 33 ? 5.266 -23.438 -3.33 1 98.44 33 ARG B O 1
ATOM 1158 N N . GLY B 1 34 ? 4.004 -23.641 -5.219 1 98.44 34 GLY B N 1
ATOM 1159 C CA . GLY B 1 34 ? 5.078 -24.266 -5.973 1 98.44 34 GLY B CA 1
ATOM 1160 C C . GLY B 1 34 ? 5.906 -23.281 -6.77 1 98.44 34 GLY B C 1
ATOM 1161 O O . GLY B 1 34 ? 6.832 -23.672 -7.488 1 98.44 34 GLY B O 1
ATOM 1162 N N . LEU B 1 35 ? 5.641 -22.062 -6.645 1 98.75 35 LEU B N 1
ATOM 1163 C CA . LEU B 1 35 ? 6.418 -21.031 -7.332 1 98.75 35 LEU B CA 1
ATOM 1164 C C . LEU B 1 35 ? 7.859 -21.031 -6.844 1 98.75 35 LEU B C 1
ATOM 1166 O O . LEU B 1 35 ? 8.133 -21.391 -5.699 1 98.75 35 LEU B O 1
ATOM 1170 N N . PRO B 1 36 ? 8.742 -20.547 -7.812 1 98.69 36 PRO B N 1
ATOM 1171 C CA . PRO B 1 36 ? 10.094 -20.297 -7.312 1 98.69 36 PRO B CA 1
ATOM 1172 C C . PRO B 1 36 ? 10.117 -19.344 -6.109 1 98.69 36 PRO B C 1
ATOM 1174 O O . PRO B 1 36 ? 9.273 -18.453 -6.012 1 98.69 36 PRO B O 1
ATOM 1177 N N . ASN B 1 37 ? 11.047 -19.516 -5.273 1 98.69 37 ASN B N 1
ATOM 1178 C CA . ASN B 1 37 ? 11.102 -18.875 -3.967 1 98.69 37 ASN B CA 1
ATOM 1179 C C . ASN B 1 37 ? 10.938 -17.359 -4.078 1 98.69 37 ASN B C 1
ATOM 1181 O O . ASN B 1 37 ? 10.172 -16.75 -3.334 1 98.69 37 ASN B O 1
ATOM 1185 N N . LEU B 1 38 ? 11.664 -16.688 -4.965 1 98.56 38 LEU B N 1
ATOM 1186 C CA . LEU B 1 38 ? 11.578 -15.242 -5.129 1 98.56 38 LEU B CA 1
ATOM 1187 C C . LEU B 1 38 ? 10.156 -14.82 -5.469 1 98.56 38 LEU B C 1
ATOM 1189 O O . LEU B 1 38 ? 9.625 -13.875 -4.879 1 98.56 38 LEU B O 1
ATOM 1193 N N . ALA B 1 39 ? 9.531 -15.516 -6.41 1 98.81 39 ALA B N 1
ATOM 1194 C CA . ALA B 1 39 ? 8.188 -15.164 -6.871 1 98.81 39 ALA B CA 1
ATOM 1195 C C . ALA B 1 39 ? 7.156 -15.375 -5.77 1 98.81 39 ALA B C 1
ATOM 1197 O O . ALA B 1 39 ? 6.301 -14.516 -5.539 1 98.81 39 ALA B O 1
ATOM 1198 N N . TYR B 1 40 ? 7.242 -16.547 -5.145 1 98.81 40 TYR B N 1
ATOM 1199 C CA . TYR B 1 40 ? 6.332 -16.844 -4.043 1 98.81 40 TYR B CA 1
ATOM 1200 C C . TYR B 1 40 ? 6.434 -15.781 -2.953 1 98.81 40 TYR B C 1
ATOM 1202 O O . TYR B 1 40 ? 5.418 -15.242 -2.506 1 98.81 40 TYR B O 1
ATOM 1210 N N . THR B 1 41 ? 7.641 -15.461 -2.535 1 98.75 41 THR B N 1
ATOM 1211 C CA . THR B 1 41 ? 7.906 -14.539 -1.438 1 98.75 41 THR B CA 1
ATOM 1212 C C . THR B 1 41 ? 7.445 -13.125 -1.8 1 98.75 41 THR B C 1
ATOM 1214 O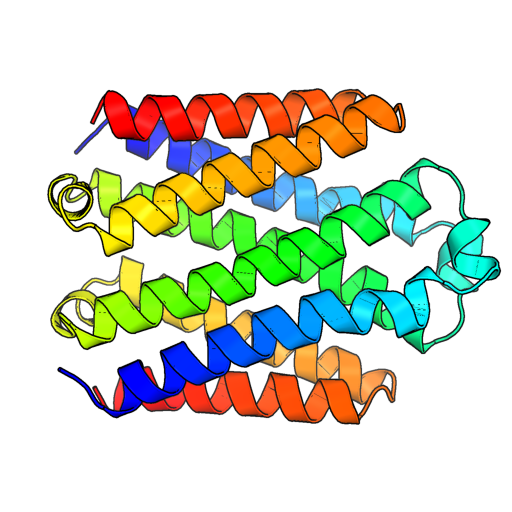 O . THR B 1 41 ? 6.77 -12.469 -1.006 1 98.75 41 THR B O 1
ATOM 1217 N N . CYS B 1 42 ? 7.699 -12.664 -2.994 1 98.69 42 CYS B N 1
ATOM 1218 C CA . CYS B 1 42 ? 7.359 -11.312 -3.428 1 98.69 42 CYS B CA 1
ATOM 1219 C C . CYS B 1 42 ? 5.855 -11.164 -3.635 1 98.69 42 CYS B C 1
ATOM 1221 O O . CYS B 1 42 ? 5.266 -10.156 -3.244 1 98.69 42 CYS B O 1
ATOM 1223 N N . ALA B 1 43 ? 5.262 -12.172 -4.215 1 98.81 43 ALA B N 1
ATOM 1224 C CA . ALA B 1 43 ? 3.814 -12.117 -4.414 1 98.81 43 ALA B CA 1
ATOM 1225 C C . ALA B 1 43 ? 3.082 -11.984 -3.082 1 98.81 43 ALA B C 1
ATOM 1227 O O . ALA B 1 43 ? 2.17 -11.172 -2.943 1 98.81 43 ALA B O 1
ATOM 1228 N N . LYS B 1 44 ? 3.51 -12.789 -2.119 1 98.75 44 LYS B N 1
ATOM 1229 C CA . LYS B 1 44 ? 2.861 -12.766 -0.812 1 98.75 44 LYS B CA 1
ATOM 1230 C C . LYS B 1 44 ? 3.129 -11.453 -0.086 1 98.75 44 LYS B C 1
ATOM 1232 O O . LYS B 1 44 ? 2.199 -10.812 0.411 1 98.75 44 LYS B O 1
ATOM 1237 N N . ALA B 1 45 ? 4.371 -11.062 -0.043 1 98.56 45 ALA B N 1
ATOM 1238 C CA . ALA B 1 45 ? 4.727 -9.812 0.627 1 98.56 45 ALA B CA 1
ATOM 1239 C C . ALA B 1 45 ? 4.004 -8.625 -0.006 1 98.56 45 ALA B C 1
ATOM 1241 O O . ALA B 1 45 ? 3.475 -7.766 0.7 1 98.56 45 ALA B O 1
ATOM 1242 N N . GLY B 1 46 ? 3.967 -8.586 -1.295 1 98.69 46 GLY B N 1
ATOM 1243 C CA . GLY B 1 46 ? 3.311 -7.496 -2.002 1 98.69 46 GLY B CA 1
ATOM 1244 C C . GLY B 1 46 ? 1.832 -7.383 -1.684 1 98.69 46 GLY B C 1
ATOM 1245 O O . GLY B 1 46 ? 1.314 -6.281 -1.496 1 98.69 46 GLY B O 1
ATOM 1246 N N . TRP B 1 47 ? 1.201 -8.539 -1.643 1 98.88 47 TRP B N 1
ATOM 1247 C CA . TRP B 1 47 ? -0.223 -8.523 -1.327 1 98.88 47 TRP B CA 1
ATOM 1248 C C . TRP B 1 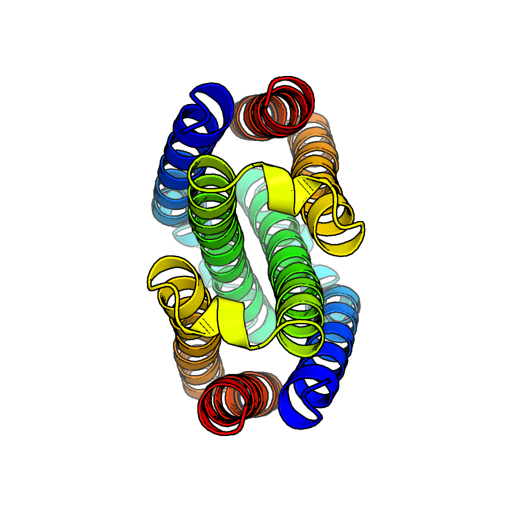47 ? -0.473 -7.902 0.043 1 98.88 47 TRP B C 1
ATOM 1250 O O . TRP B 1 47 ? -1.33 -7.027 0.186 1 98.88 47 TRP B O 1
ATOM 1260 N N . TYR B 1 48 ? 0.254 -8.25 1.01 1 98.75 48 TYR B N 1
ATOM 1261 C CA . TYR B 1 48 ? 0.025 -7.746 2.361 1 98.75 48 TYR B CA 1
ATOM 1262 C C . TYR B 1 48 ? 0.496 -6.305 2.494 1 98.75 48 TYR B C 1
ATOM 1264 O O . TYR B 1 48 ? -0.076 -5.527 3.262 1 98.75 48 TYR B O 1
ATOM 1272 N N . GLN B 1 49 ? 1.539 -5.984 1.761 1 98.81 49 GLN B N 1
ATOM 1273 C CA . GLN B 1 49 ? 1.896 -4.57 1.681 1 98.81 49 GLN B CA 1
ATOM 1274 C C . GLN B 1 49 ? 0.758 -3.75 1.08 1 98.81 49 GLN B C 1
ATOM 1276 O O . GLN B 1 49 ? 0.514 -2.617 1.501 1 98.81 49 GLN B O 1
ATOM 1281 N N . GLY B 1 50 ? 0.036 -4.246 0.128 1 98.81 50 GLY B N 1
ATOM 1282 C CA . GLY B 1 50 ? -1.177 -3.615 -0.367 1 98.81 50 GLY B CA 1
ATOM 1283 C C . GLY B 1 50 ? -2.236 -3.438 0.704 1 98.81 50 GLY B C 1
ATOM 1284 O O . GLY B 1 50 ? -2.916 -2.408 0.748 1 98.81 50 GLY B O 1
ATOM 1285 N N . SER B 1 51 ? -2.371 -4.441 1.604 1 98.94 51 SER B N 1
ATOM 1286 C CA . SER B 1 51 ? -3.283 -4.293 2.732 1 98.94 51 SER B CA 1
ATOM 1287 C C . SER B 1 51 ? -2.877 -3.121 3.621 1 98.94 51 SER B C 1
ATOM 1289 O O . SER B 1 51 ? -3.732 -2.406 4.145 1 98.94 51 SER B O 1
ATOM 1291 N N . GLY B 1 52 ? -1.563 -3.027 3.783 1 98.75 52 GLY B N 1
ATOM 1292 C CA . GLY B 1 52 ? -1.057 -1.884 4.523 1 98.75 52 GLY B CA 1
ATOM 1293 C C . GLY B 1 52 ? -1.406 -0.555 3.881 1 98.75 52 GLY B C 1
ATOM 1294 O O . GLY B 1 52 ? -1.764 0.4 4.574 1 98.75 52 GLY B O 1
ATOM 1295 N N . PHE B 1 53 ? -1.308 -0.496 2.543 1 98.94 53 PHE B N 1
ATOM 1296 C CA . PHE B 1 53 ? -1.71 0.694 1.803 1 98.94 53 PHE B CA 1
ATOM 1297 C C . PHE B 1 53 ? -3.15 1.07 2.125 1 98.94 53 PHE B C 1
ATOM 1299 O O . PHE B 1 53 ? -3.449 2.236 2.391 1 98.94 53 PHE B O 1
ATOM 1306 N N . PHE B 1 54 ? -4.02 0.12 2.17 1 98.94 54 PHE B N 1
ATOM 1307 C CA . PHE B 1 54 ? -5.438 0.383 2.393 1 98.94 54 PHE B CA 1
ATOM 1308 C C . PHE B 1 54 ? -5.688 0.808 3.834 1 98.94 54 PHE B C 1
ATOM 1310 O O . PHE B 1 54 ? -6.535 1.664 4.098 1 98.94 54 PHE B O 1
ATOM 1317 N N . LEU B 1 55 ? -4.965 0.188 4.746 1 98.94 55 LEU B N 1
ATOM 1318 C CA . LEU B 1 55 ? -5.094 0.614 6.137 1 98.94 55 LEU B CA 1
ATOM 1319 C C . LEU B 1 55 ? -4.609 2.051 6.312 1 98.94 55 LEU B C 1
ATOM 1321 O O . LEU B 1 55 ? -5.23 2.834 7.035 1 98.94 55 LEU B O 1
ATOM 1325 N N . MET B 1 56 ? -3.547 2.359 5.645 1 98.88 56 MET B N 1
ATOM 1326 C CA . MET B 1 56 ? -3.039 3.729 5.672 1 98.88 56 MET B CA 1
ATOM 1327 C C . MET B 1 56 ? -4.066 4.699 5.102 1 98.88 56 MET B C 1
ATOM 1329 O O . MET B 1 56 ? -4.246 5.801 5.629 1 98.88 56 MET B O 1
ATOM 1333 N N . ASN B 1 57 ? -4.672 4.328 3.959 1 98.94 57 ASN B N 1
ATOM 1334 C CA . ASN B 1 57 ? -5.742 5.145 3.402 1 98.94 57 ASN B CA 1
ATOM 1335 C C . ASN B 1 57 ? -6.824 5.434 4.438 1 98.94 57 ASN B C 1
ATOM 1337 O O . ASN B 1 57 ? -7.34 6.551 4.512 1 98.94 57 ASN B O 1
ATOM 1341 N N . ALA B 1 58 ? -7.176 4.402 5.207 1 98.94 58 ALA B N 1
ATOM 1342 C CA . ALA B 1 58 ? -8.195 4.562 6.242 1 98.94 58 ALA B CA 1
ATOM 1343 C C . ALA B 1 58 ? -7.766 5.609 7.27 1 98.94 58 ALA B C 1
ATOM 1345 O O . ALA B 1 58 ? -8.539 6.516 7.598 1 98.94 58 ALA B O 1
ATOM 1346 N N . LEU B 1 59 ? -6.562 5.531 7.719 1 98.94 59 LEU B N 1
ATOM 1347 C CA . LEU B 1 59 ? -6.055 6.438 8.742 1 98.94 59 LEU B CA 1
ATOM 1348 C C . LEU B 1 59 ? -5.977 7.867 8.211 1 98.94 59 LEU B C 1
ATOM 1350 O O . LEU B 1 59 ? -6.352 8.812 8.906 1 98.94 59 LEU B O 1
ATOM 1354 N N . ILE B 1 60 ? -5.551 8.016 7.016 1 98.81 60 ILE B N 1
ATOM 1355 C CA . ILE B 1 60 ? -5.371 9.344 6.445 1 98.81 60 ILE B CA 1
ATOM 1356 C C . ILE B 1 60 ? -6.73 9.992 6.207 1 98.81 60 ILE B C 1
ATOM 1358 O O . ILE B 1 60 ? -6.922 11.18 6.496 1 98.81 60 ILE B O 1
ATOM 1362 N N . ASN B 1 61 ? -7.645 9.219 5.68 1 98.94 61 ASN B N 1
ATOM 1363 C CA . ASN B 1 61 ? -8.992 9.758 5.547 1 98.94 61 ASN B CA 1
ATOM 1364 C C . ASN B 1 61 ? -9.586 10.141 6.898 1 98.94 61 ASN B C 1
ATOM 1366 O O . ASN B 1 61 ? -10.297 11.133 7.012 1 98.94 61 ASN B O 1
ATOM 1370 N N . TYR B 1 62 ? -9.328 9.352 7.91 1 98.88 62 TYR B N 1
ATOM 1371 C CA . TYR B 1 62 ? -9.789 9.703 9.242 1 98.88 62 TYR B CA 1
ATOM 1372 C C . TYR B 1 62 ? -9.148 11.008 9.719 1 98.88 62 TYR B C 1
ATOM 1374 O O . TYR B 1 62 ? -9.828 11.867 10.289 1 98.88 62 TYR B O 1
ATOM 1382 N N . ALA B 1 63 ? -7.891 11.164 9.516 1 98.69 63 ALA B N 1
ATOM 1383 C CA . ALA B 1 63 ? -7.223 12.414 9.852 1 98.69 63 ALA B CA 1
ATOM 1384 C C . ALA B 1 63 ? -7.871 13.594 9.133 1 98.69 63 ALA B C 1
ATOM 1386 O O . ALA B 1 63 ? -8.141 14.633 9.75 1 98.69 63 ALA B O 1
ATOM 1387 N N . TRP B 1 64 ? -8.07 13.414 7.832 1 98.62 64 TRP B N 1
ATOM 1388 C CA . TRP B 1 64 ? -8.719 14.469 7.062 1 98.62 64 TRP B CA 1
ATOM 1389 C C . TRP B 1 64 ? -10.109 14.758 7.598 1 98.62 64 TRP B C 1
ATOM 1391 O O . TRP B 1 64 ? -10.578 15.898 7.547 1 98.62 64 TRP B O 1
ATOM 1401 N N . SER B 1 65 ? -10.812 13.727 8.078 1 98.69 65 SER B N 1
ATOM 1402 C CA . SER B 1 65 ? -12.156 13.945 8.594 1 98.69 65 SER B CA 1
ATOM 1403 C C . SER B 1 65 ? -12.133 14.852 9.82 1 98.69 65 SER B C 1
ATOM 1405 O O . SER B 1 65 ? -13.078 15.602 10.062 1 98.69 65 SER B O 1
ATOM 1407 N N . GLN B 1 66 ? -11.062 14.766 10.602 1 97.75 66 GLN B N 1
ATOM 1408 C CA . GLN B 1 66 ? -10.906 15.578 11.805 1 97.75 66 GLN B CA 1
ATOM 1409 C C . GLN B 1 66 ? -10.484 17 11.461 1 97.75 66 GLN B C 1
ATOM 1411 O O . GLN B 1 66 ? -10.812 17.938 12.18 1 97.75 66 GLN B O 1
ATOM 1416 N N . ASP B 1 67 ? -9.742 17.125 10.398 1 96.94 67 ASP B N 1
ATOM 1417 C CA . ASP B 1 67 ? -9.242 18.422 9.938 1 96.94 67 ASP B CA 1
ATOM 1418 C C . ASP B 1 67 ? -9.227 18.484 8.414 1 96.94 67 ASP B C 1
ATOM 1420 O O . ASP B 1 67 ? -8.164 18.391 7.789 1 96.94 67 ASP B O 1
ATOM 1424 N N . PRO B 1 68 ? -10.375 18.844 7.828 1 97.06 68 PRO B N 1
ATOM 1425 C CA . PRO B 1 68 ? -10.484 18.828 6.367 1 97.06 68 PRO B CA 1
ATOM 1426 C C . PRO B 1 68 ? -9.625 19.891 5.703 1 97.06 68 PRO B C 1
ATOM 1428 O O . PRO B 1 68 ? -9.383 19.828 4.492 1 97.06 68 PRO B O 1
ATOM 1431 N N . LEU B 1 69 ? -9.062 20.875 6.426 1 96.19 69 LEU B N 1
ATOM 1432 C CA . LEU B 1 69 ? -8.234 21.938 5.871 1 96.19 69 LEU B CA 1
ATOM 1433 C C . LEU B 1 69 ? -6.898 21.406 5.387 1 96.19 69 LEU B C 1
ATOM 1435 O O . LEU B 1 69 ? -6.207 22.047 4.598 1 96.19 69 LEU B O 1
ATOM 1439 N N . LEU B 1 70 ? -6.547 20.25 5.824 1 97.38 70 LEU B N 1
ATOM 1440 C CA . LEU B 1 70 ? -5.336 19.594 5.324 1 97.38 70 LEU B CA 1
ATOM 1441 C C . LEU B 1 70 ? -5.418 19.375 3.818 1 97.38 70 LEU B C 1
ATOM 1443 O O . LEU B 1 70 ? -4.395 19.375 3.131 1 97.38 70 LEU B O 1
ATOM 1447 N N . LEU B 1 71 ? -6.637 19.297 3.312 1 97.94 71 LEU B N 1
ATOM 1448 C CA . LEU B 1 71 ? -6.828 18.984 1.902 1 97.94 71 LEU B CA 1
ATOM 1449 C C . LEU B 1 71 ? -6.656 20.234 1.037 1 97.94 71 LEU B C 1
ATOM 1451 O O . LEU B 1 71 ? -6.691 20.141 -0.192 1 97.94 71 LEU B O 1
ATOM 1455 N N . ILE B 1 72 ? -6.43 21.328 1.62 1 97.06 72 ILE B N 1
ATOM 1456 C CA . ILE B 1 72 ? -6.059 22.516 0.867 1 97.06 72 ILE B CA 1
ATOM 1457 C C . ILE B 1 72 ? -4.582 22.438 0.476 1 97.06 72 ILE B C 1
ATOM 1459 O O . ILE B 1 72 ? -4.18 22.984 -0.56 1 97.06 72 ILE B O 1
ATOM 1463 N N . ASP B 1 73 ? -3.777 21.781 1.28 1 96.94 73 ASP B N 1
ATOM 1464 C CA . ASP B 1 73 ? -2.357 21.578 1.009 1 96.94 73 ASP B CA 1
ATOM 1465 C C . ASP B 1 73 ? -2.15 20.688 -0.21 1 96.94 73 ASP B C 1
ATOM 1467 O O . ASP B 1 73 ? -2.707 19.594 -0.282 1 96.94 73 ASP B O 1
ATOM 1471 N N . PRO B 1 74 ? -1.339 21.078 -1.16 1 97.69 74 PRO B N 1
ATOM 1472 C CA . PRO B 1 74 ? -1.171 20.312 -2.396 1 97.69 74 PRO B CA 1
ATOM 1473 C C . PRO B 1 74 ? -0.593 18.922 -2.154 1 97.69 74 PRO B C 1
ATOM 1475 O O . PRO B 1 74 ? -0.851 18 -2.932 1 97.69 74 PRO B O 1
ATOM 1478 N N . VAL B 1 75 ? 0.187 18.688 -1.131 1 98.31 75 VAL B N 1
ATOM 1479 C CA . VAL B 1 75 ? 0.736 17.375 -0.848 1 98.31 75 VAL B CA 1
ATOM 1480 C C . VAL B 1 75 ? -0.389 16.422 -0.446 1 98.31 75 VAL B C 1
ATOM 1482 O O . VAL B 1 75 ? -0.448 15.281 -0.919 1 98.31 75 VAL B O 1
ATOM 1485 N N . HIS B 1 76 ? -1.275 16.875 0.391 1 98.38 76 HIS B N 1
ATOM 1486 C CA . HIS B 1 76 ? -2.414 16.047 0.776 1 98.38 76 HIS B CA 1
ATOM 1487 C C . HIS B 1 76 ? -3.35 15.82 -0.406 1 98.38 76 HIS B C 1
ATOM 1489 O O . HIS B 1 76 ? -3.939 14.742 -0.532 1 98.38 76 HIS B O 1
ATOM 1495 N N . GLN B 1 77 ? -3.484 16.781 -1.269 1 98.5 77 GLN B N 1
ATOM 1496 C CA . GLN B 1 77 ? -4.238 16.562 -2.5 1 98.5 77 GLN B CA 1
ATOM 1497 C C . GLN B 1 77 ? -3.607 15.453 -3.338 1 98.5 77 GLN B C 1
ATOM 1499 O O . GLN B 1 77 ? -4.316 14.609 -3.889 1 98.5 77 GLN B O 1
ATOM 1504 N N . ALA B 1 78 ? -2.307 15.508 -3.439 1 98.69 78 ALA B N 1
ATOM 1505 C CA . ALA B 1 78 ? -1.602 14.484 -4.207 1 98.69 78 ALA B CA 1
ATOM 1506 C C . ALA B 1 78 ? -1.822 13.102 -3.602 1 98.69 78 ALA B C 1
ATOM 1508 O O . ALA B 1 78 ? -1.962 12.117 -4.328 1 98.69 78 ALA B O 1
ATOM 1509 N N . VAL B 1 79 ? -1.839 13.039 -2.287 1 98.81 79 VAL B N 1
ATOM 1510 C CA . VAL B 1 79 ? -2.111 11.781 -1.598 1 98.81 79 VAL B CA 1
ATOM 1511 C C . VAL B 1 79 ? -3.508 11.289 -1.96 1 98.81 79 VAL B C 1
ATOM 1513 O O . VAL B 1 79 ? -3.688 10.117 -2.309 1 98.81 79 VAL B O 1
ATOM 1516 N N . ALA B 1 80 ? -4.457 12.211 -1.911 1 98.81 80 ALA B N 1
ATOM 1517 C CA . ALA B 1 80 ? -5.832 11.836 -2.238 1 98.81 80 ALA B CA 1
ATOM 1518 C C . ALA B 1 80 ? -5.934 11.328 -3.676 1 98.81 80 ALA B C 1
ATOM 1520 O O . ALA B 1 80 ? -6.602 10.328 -3.943 1 98.81 80 ALA B O 1
ATOM 1521 N N . VAL B 1 81 ? -5.312 12 -4.566 1 98.69 81 VAL B N 1
ATOM 1522 C CA . VAL B 1 81 ? -5.324 11.617 -5.973 1 98.69 81 VAL B CA 1
ATOM 1523 C C . VAL B 1 81 ? -4.664 10.25 -6.145 1 98.69 81 VAL B C 1
ATOM 1525 O O . VAL B 1 81 ? -5.145 9.414 -6.91 1 98.69 81 VAL B O 1
ATOM 1528 N N . LEU B 1 82 ? -3.576 10.031 -5.434 1 98.88 82 LEU B N 1
ATOM 1529 C CA . LEU B 1 82 ? -2.875 8.758 -5.508 1 98.88 82 LEU B CA 1
ATOM 1530 C C . LEU B 1 82 ? -3.785 7.609 -5.07 1 98.88 82 LEU B C 1
ATOM 1532 O O . LEU B 1 82 ? -3.834 6.566 -5.723 1 98.88 82 LEU B O 1
ATOM 1536 N N . MET B 1 83 ? -4.492 7.773 -3.984 1 98.88 83 MET B N 1
ATOM 1537 C CA . MET B 1 83 ? -5.414 6.75 -3.504 1 98.88 83 MET B CA 1
ATOM 1538 C C . MET B 1 83 ? -6.43 6.387 -4.582 1 98.88 83 MET B C 1
ATOM 1540 O O . MET B 1 83 ? -6.625 5.207 -4.883 1 98.88 83 MET B O 1
ATOM 1544 N N . ALA B 1 84 ? -7.031 7.406 -5.18 1 98.81 84 ALA B N 1
ATOM 1545 C CA . ALA B 1 84 ? -8.055 7.18 -6.191 1 98.81 84 ALA B CA 1
ATOM 1546 C C . ALA B 1 84 ? -7.453 6.562 -7.453 1 98.81 84 ALA B C 1
ATOM 1548 O O . ALA B 1 84 ? -8.055 5.672 -8.062 1 98.81 84 ALA B O 1
ATOM 1549 N N . ALA B 1 85 ? -6.297 7.02 -7.859 1 98.81 85 ALA B N 1
ATOM 1550 C CA . ALA B 1 85 ? -5.66 6.531 -9.078 1 98.81 85 ALA B CA 1
ATOM 1551 C C . ALA B 1 85 ? -5.281 5.059 -8.953 1 98.81 85 ALA B C 1
ATOM 1553 O O . ALA B 1 85 ? -5.477 4.277 -9.883 1 98.81 85 ALA B O 1
ATOM 1554 N N . VAL B 1 86 ? -4.707 4.688 -7.82 1 98.94 86 VAL B N 1
ATOM 1555 C CA . VAL B 1 86 ? -4.344 3.293 -7.602 1 98.94 86 VAL B CA 1
ATOM 1556 C C . VAL B 1 86 ? -5.59 2.414 -7.68 1 98.94 86 VAL B C 1
ATOM 1558 O O . VAL B 1 86 ? -5.555 1.331 -8.273 1 98.94 86 VAL B O 1
ATOM 1561 N N . MET B 1 87 ? -6.699 2.877 -7.145 1 98.94 87 MET B N 1
ATOM 1562 C CA . MET B 1 87 ? -7.93 2.1 -7.203 1 98.94 87 MET B CA 1
ATOM 1563 C C . MET B 1 87 ? -8.461 2.033 -8.633 1 98.94 87 MET B C 1
ATOM 1565 O O . MET B 1 87 ? -8.945 0.987 -9.07 1 98.94 87 MET B O 1
ATOM 1569 N N . GLY B 1 88 ? -8.398 3.16 -9.328 1 98.81 88 GLY B N 1
ATOM 1570 C CA . GLY B 1 88 ? -8.844 3.152 -10.711 1 98.81 88 GLY B CA 1
ATOM 1571 C C . GLY B 1 88 ? -8.062 2.191 -11.586 1 98.81 88 GLY B C 1
ATOM 1572 O O . GLY B 1 88 ? -8.656 1.388 -12.312 1 98.81 88 GLY B O 1
ATOM 1573 N N . VAL B 1 89 ? -6.746 2.246 -11.523 1 98.81 89 VAL B N 1
ATOM 1574 C CA . VAL B 1 89 ? -5.883 1.387 -12.328 1 98.81 89 VAL B CA 1
ATOM 1575 C C . VAL B 1 89 ? -6.098 -0.074 -11.938 1 98.81 89 VAL B C 1
ATOM 1577 O O . VAL B 1 89 ? -6.203 -0.946 -12.805 1 98.81 89 VAL B O 1
ATOM 1580 N N . SER B 1 90 ? -6.184 -0.393 -10.633 1 98.88 90 SER B N 1
ATOM 1581 C CA . SER B 1 90 ? -6.426 -1.753 -10.164 1 98.88 90 SER B CA 1
ATOM 1582 C C . SER B 1 90 ? -7.77 -2.279 -10.656 1 98.88 90 SER B C 1
ATOM 1584 O O . SER B 1 90 ? -7.863 -3.422 -11.117 1 98.88 90 SER B O 1
ATOM 1586 N N . SER B 1 91 ? -8.773 -1.442 -10.523 1 98.88 91 SER B N 1
ATOM 1587 C CA . SER B 1 91 ? -10.102 -1.84 -10.984 1 98.88 91 SER B CA 1
ATOM 1588 C C . SER B 1 91 ? -10.094 -2.193 -12.461 1 98.88 91 SER B C 1
ATOM 1590 O O . SER B 1 91 ? -10.609 -3.24 -12.859 1 98.88 91 SER B O 1
ATOM 1592 N N . GLY B 1 92 ? -9.555 -1.291 -13.25 1 98.69 92 GLY B N 1
ATOM 1593 C CA . GLY B 1 92 ? -9.453 -1.581 -14.672 1 98.69 92 GLY B CA 1
ATOM 1594 C C . GLY B 1 92 ? -8.75 -2.893 -14.969 1 98.69 92 GLY B C 1
ATOM 1595 O O . GLY B 1 92 ? -9.195 -3.664 -15.82 1 98.69 92 GLY B O 1
ATOM 1596 N N . TRP B 1 93 ? -7.688 -3.129 -14.289 1 98.56 93 TRP B N 1
ATOM 1597 C CA . TRP B 1 93 ? -6.918 -4.352 -14.492 1 98.56 93 TRP B CA 1
ATOM 1598 C C . TRP B 1 93 ? -7.734 -5.578 -14.094 1 98.56 93 TRP B C 1
ATOM 1600 O O . TRP B 1 93 ? -7.766 -6.574 -14.82 1 98.56 93 TRP B O 1
ATOM 1610 N N . TYR B 1 94 ? -8.367 -5.559 -12.93 1 98.81 94 TYR B N 1
ATOM 1611 C CA . TYR B 1 94 ? -9.195 -6.664 -12.469 1 98.81 94 TYR B CA 1
ATOM 1612 C C . TYR B 1 94 ? -10.312 -6.965 -13.469 1 98.81 94 TYR B C 1
ATOM 1614 O O . TYR B 1 94 ? -10.539 -8.125 -13.82 1 98.81 94 TYR B O 1
ATOM 1622 N N . LEU B 1 95 ? -10.969 -5.914 -13.883 1 98.88 95 LEU B N 1
ATOM 1623 C CA . LEU B 1 95 ? -12.07 -6.098 -14.82 1 98.88 95 LEU B CA 1
ATOM 1624 C C . LEU B 1 95 ? -11.578 -6.66 -16.141 1 98.88 95 LEU B C 1
ATOM 1626 O O . LEU B 1 95 ? -12.195 -7.57 -16.703 1 98.88 95 LEU B O 1
ATOM 1630 N N . LYS B 1 96 ? -10.5 -6.148 -16.641 1 98.75 96 LYS B N 1
ATOM 1631 C CA . LYS B 1 96 ? -9.906 -6.648 -17.891 1 98.75 96 LYS B CA 1
ATOM 1632 C C . LYS B 1 96 ? -9.547 -8.125 -17.766 1 98.75 96 LYS B C 1
ATOM 1634 O O . LYS B 1 96 ? -9.641 -8.875 -18.734 1 98.75 96 LYS B O 1
ATOM 1639 N N . ARG B 1 97 ? -9.203 -8.617 -16.562 1 98.75 97 ARG B N 1
ATOM 1640 C CA . ARG B 1 97 ? -8.75 -9.984 -16.312 1 98.75 97 ARG B CA 1
ATOM 1641 C C . ARG B 1 97 ? -9.914 -10.883 -15.891 1 98.75 97 ARG B C 1
ATOM 1643 O O . ARG B 1 97 ? -9.711 -12.047 -15.547 1 98.75 97 ARG B O 1
ATOM 1650 N N . GLY B 1 98 ? -11.062 -10.305 -15.766 1 98.69 98 GLY B N 1
ATOM 1651 C CA . GLY B 1 98 ? -12.25 -11.086 -15.461 1 98.69 98 GLY B CA 1
ATOM 1652 C C . GLY B 1 98 ? -12.43 -11.352 -13.977 1 98.69 98 GLY B C 1
ATOM 1653 O O . GLY B 1 98 ? -13.227 -12.203 -13.586 1 98.69 98 GLY B O 1
ATOM 1654 N N . VAL B 1 99 ? -11.656 -10.734 -13.18 1 98.62 99 VAL B N 1
ATOM 1655 C CA . VAL B 1 99 ? -11.836 -10.828 -11.734 1 98.62 99 VAL B CA 1
ATOM 1656 C C . VAL B 1 99 ? -12.812 -9.758 -11.266 1 98.62 99 VAL B C 1
ATOM 1658 O O . VAL B 1 99 ? -12.422 -8.797 -10.594 1 98.62 99 VAL B O 1
ATOM 1661 N N . LYS B 1 100 ? -14.094 -9.945 -11.562 1 98.5 100 LYS B N 1
ATOM 1662 C CA . LYS B 1 100 ? -15.102 -8.891 -11.625 1 98.5 100 LYS B CA 1
ATOM 1663 C C . LYS B 1 100 ? -15.438 -8.359 -10.234 1 98.5 100 LYS B C 1
ATOM 1665 O O . LYS B 1 100 ? -15.602 -7.156 -10.047 1 98.5 100 LYS B O 1
ATOM 1670 N N . VAL B 1 101 ? -15.594 -9.234 -9.25 1 97.75 101 VAL B N 1
ATOM 1671 C CA . VAL B 1 101 ? -15.953 -8.789 -7.906 1 97.75 101 VAL B CA 1
ATOM 1672 C C . VAL B 1 101 ? -14.891 -7.828 -7.371 1 97.75 101 VAL B C 1
ATOM 1674 O O . VAL B 1 101 ? -15.219 -6.746 -6.883 1 97.75 101 VAL B O 1
ATOM 1677 N N . ASN B 1 102 ? -13.609 -8.18 -7.531 1 98.38 102 ASN B N 1
ATOM 1678 C CA . ASN B 1 102 ? -12.539 -7.277 -7.133 1 98.38 102 ASN B CA 1
ATOM 1679 C C . ASN B 1 102 ? -12.602 -5.953 -7.895 1 98.38 102 ASN B C 1
ATOM 1681 O O . ASN B 1 102 ? -12.43 -4.887 -7.309 1 98.38 102 ASN B O 1
ATOM 1685 N N . GLY B 1 103 ? -12.797 -6.09 -9.18 1 98.75 103 GLY B N 1
ATOM 1686 C CA . GLY B 1 103 ? -12.875 -4.883 -9.984 1 98.75 103 GLY B CA 1
ATOM 1687 C C . GLY B 1 103 ? -13.945 -3.92 -9.508 1 98.75 103 GLY B C 1
ATOM 1688 O O . GLY B 1 103 ? -13.703 -2.717 -9.406 1 98.75 103 GLY B O 1
ATOM 1689 N N . VAL B 1 104 ? -15.062 -4.422 -9.164 1 98.75 104 VAL B N 1
ATOM 1690 C CA . VAL B 1 104 ? -16.203 -3.6 -8.766 1 98.75 104 VAL B CA 1
ATOM 1691 C C . VAL B 1 104 ? -15.945 -2.996 -7.383 1 98.75 104 VAL B C 1
ATOM 1693 O O . VAL B 1 104 ? -16.172 -1.803 -7.172 1 98.75 104 VAL B O 1
ATOM 1696 N N . VAL B 1 105 ? -15.477 -3.768 -6.434 1 98.44 105 VAL B N 1
ATOM 1697 C CA . VAL B 1 105 ? -15.25 -3.299 -5.07 1 98.44 105 VAL B CA 1
ATOM 1698 C C . VAL B 1 105 ? -14.18 -2.213 -5.07 1 98.44 105 VAL B C 1
ATOM 1700 O O . VAL B 1 105 ? -14.367 -1.146 -4.48 1 98.44 105 VAL B O 1
ATOM 1703 N N . VAL B 1 106 ? -13.078 -2.482 -5.777 1 98.62 106 VAL B N 1
ATOM 1704 C CA . VAL B 1 106 ? -11.969 -1.536 -5.773 1 98.62 106 VAL B CA 1
ATOM 1705 C C . VAL B 1 106 ? -12.352 -0.291 -6.57 1 98.62 106 VAL B C 1
ATOM 1707 O O . VAL B 1 106 ? -11.992 0.828 -6.191 1 98.62 106 VAL B O 1
ATOM 1710 N N . GLY B 1 107 ? -13.039 -0.505 -7.672 1 98.81 107 GLY B N 1
ATOM 1711 C CA . GLY B 1 107 ? -13.539 0.646 -8.414 1 98.81 107 GLY B CA 1
ATOM 1712 C C . GLY B 1 107 ? -14.492 1.504 -7.605 1 98.81 107 GLY B C 1
ATOM 1713 O O . GLY B 1 107 ? -14.391 2.732 -7.621 1 98.81 107 GLY B O 1
ATOM 1714 N N . GLY B 1 108 ? -15.445 0.912 -6.918 1 98.88 108 GLY B N 1
ATOM 1715 C CA . GLY B 1 108 ? -16.359 1.634 -6.051 1 98.88 108 GLY B CA 1
ATOM 1716 C C . GLY B 1 108 ? -15.656 2.424 -4.965 1 98.88 108 GLY B C 1
ATOM 1717 O O . GLY B 1 108 ? -16.031 3.564 -4.68 1 98.88 108 GLY B O 1
ATOM 1718 N N . MET B 1 109 ? -14.648 1.827 -4.398 1 98.94 109 MET B N 1
ATOM 1719 C CA . MET B 1 109 ? -13.906 2.516 -3.352 1 98.94 109 MET B CA 1
ATOM 1720 C C . MET B 1 109 ? -13.156 3.719 -3.918 1 98.94 109 MET B C 1
ATOM 1722 O O . MET B 1 109 ? -13 4.734 -3.24 1 98.94 109 MET B O 1
ATOM 1726 N N . GLY B 1 110 ? -12.57 3.527 -5.137 1 98.81 110 GLY B N 1
ATOM 1727 C CA . GLY B 1 110 ? -11.945 4.664 -5.789 1 98.81 110 GLY B CA 1
ATOM 1728 C C . GLY B 1 110 ? -12.891 5.832 -5.992 1 98.81 110 GLY B C 1
ATOM 1729 O O . GLY B 1 110 ? -12.523 6.984 -5.758 1 98.81 110 GLY B O 1
ATOM 1730 N N . VAL B 1 111 ? -14.094 5.531 -6.453 1 98.75 111 VAL B N 1
ATOM 1731 C CA . VAL B 1 111 ? -15.109 6.559 -6.66 1 98.75 111 VAL B CA 1
ATOM 1732 C C . VAL B 1 111 ? -15.469 7.203 -5.324 1 98.75 111 VAL B C 1
ATOM 1734 O O . VAL B 1 111 ? -15.586 8.43 -5.227 1 98.75 111 VAL B O 1
ATOM 1737 N N . LEU B 1 112 ? -15.672 6.406 -4.301 1 98.75 112 LEU B N 1
ATOM 1738 C CA . LEU B 1 112 ? -15.984 6.91 -2.969 1 98.75 112 LEU B CA 1
ATOM 1739 C C . LEU B 1 112 ? -14.875 7.832 -2.467 1 98.75 112 LEU B C 1
ATOM 1741 O O . LEU B 1 112 ? -15.156 8.891 -1.895 1 98.75 112 LEU B O 1
ATOM 1745 N N . GLN B 1 113 ? -13.633 7.477 -2.619 1 98.81 113 GLN B N 1
ATOM 1746 C CA . GLN B 1 113 ? -12.477 8.281 -2.23 1 98.81 113 GLN B CA 1
ATOM 1747 C C . GLN B 1 113 ? -12.492 9.641 -2.934 1 98.81 113 GLN B C 1
ATOM 1749 O O . GLN B 1 113 ? -12.281 10.672 -2.303 1 98.81 113 GLN B O 1
ATOM 1754 N N . ALA B 1 114 ? -12.703 9.594 -4.238 1 98.56 114 ALA B N 1
ATOM 1755 C CA . ALA B 1 114 ? -12.734 10.844 -4.996 1 98.56 114 ALA B CA 1
ATOM 1756 C C . ALA B 1 114 ? -13.883 11.734 -4.535 1 98.56 114 ALA B C 1
ATOM 1758 O O . ALA B 1 114 ? -13.695 12.93 -4.316 1 98.56 114 ALA B O 1
ATOM 1759 N N . TRP B 1 115 ? -15.016 11.156 -4.34 1 98.12 115 TRP B N 1
ATOM 1760 C CA . TRP B 1 115 ? -16.203 11.891 -3.906 1 98.12 115 TRP B CA 1
ATOM 1761 C C . TRP B 1 115 ? -15.969 12.547 -2.549 1 98.12 115 TRP B C 1
ATOM 1763 O O . TRP B 1 115 ? -16.359 13.695 -2.334 1 98.12 115 TRP B O 1
ATOM 1773 N N . ALA B 1 116 ? -15.367 11.867 -1.64 1 98.38 116 ALA B N 1
ATOM 1774 C CA . ALA B 1 116 ? -15.188 12.344 -0.27 1 98.38 116 ALA B CA 1
ATOM 1775 C C . ALA B 1 116 ? -14.32 13.602 -0.234 1 98.38 116 ALA B C 1
ATOM 1777 O O . ALA B 1 116 ? -14.555 14.492 0.58 1 98.38 116 ALA B O 1
ATOM 1778 N N . VAL B 1 117 ? -13.32 13.641 -1.09 1 97.19 117 VAL B N 1
ATOM 1779 C CA . VAL B 1 117 ? -12.414 14.781 -1.123 1 97.19 117 VAL B CA 1
ATOM 1780 C C . VAL B 1 117 ? -13.164 16.031 -1.602 1 97.19 117 VAL B C 1
ATOM 1782 O O . VAL B 1 117 ? -12.984 17.109 -1.056 1 97.19 117 VAL B O 1
ATOM 1785 N N . PHE B 1 118 ? -14.055 15.906 -2.545 1 95.06 118 PHE B N 1
ATOM 1786 C CA . PHE B 1 118 ? -14.805 17.031 -3.104 1 95.06 118 PHE B CA 1
ATOM 1787 C C . PHE B 1 118 ? -15.938 17.438 -2.174 1 95.06 118 PHE B C 1
ATOM 1789 O O . PHE B 1 118 ? -16.312 18.609 -2.125 1 95.06 118 PHE B O 1
ATOM 1796 N N . ALA B 1 119 ? -16.438 16.562 -1.444 1 93.38 119 ALA B N 1
ATOM 1797 C CA . ALA B 1 119 ? -17.609 16.797 -0.604 1 93.38 119 ALA B CA 1
ATOM 1798 C C . ALA B 1 119 ? -17.203 17.266 0.791 1 93.38 119 ALA B C 1
ATOM 1800 O O . ALA B 1 119 ? -18.062 17.469 1.658 1 93.38 119 ALA B O 1
ATOM 1801 N N . SER B 1 120 ? -15.891 17.391 1.105 1 88.12 120 SER B N 1
ATOM 1802 C CA . SER B 1 120 ? -15.445 17.688 2.465 1 88.12 120 SER B CA 1
ATOM 1803 C C . SER B 1 120 ? -15.188 19.172 2.658 1 88.12 120 SER B C 1
ATOM 1805 O O . SER B 1 120 ? -15.383 19.703 3.752 1 88.12 120 SER B O 1
#

Radius of gyration: 17.38 Å; Cα contacts (8 Å, |Δi|>4): 354; chains: 2; bounding box: 38×48×36 Å

pLDDT: mean 98.29, std 1.44, range [88.12, 98.94]

Foldseek 3Di:
DQPLLLVLLVLLLVVLVCLVVCCCVPCVDPVLVPDDPVSNVCVVVVSNVVSVVSNVSSVLSVVCRVPVVVCVDVVSVVVLVVQLVVLQVQLVVCVVVVVNVSNVSSNVSSVSSVVSNVRD/DQPLLLVLLVLLLVVLVCLVVCCCVPCVDPVLVPDDPVSNVCVVVVSNVVSVVSNVSSVLSVVCRVPVVVCVDVVSVVVLVVQLVVLQVQLVVCVVVVVNVSNVSSNVSSVSSVVSNVRD

Sequence (240 aa):
MSTPLKTTALGWLLVSLGHTLSARDWQSLGQVRGLPNLAYTCAKAGWYQGSGFFLMNALINYAWSQDPLLLIDPVHQAVAVLMAAVMGVSSGWYLKRGVKVNGVVVGGMGVLQAWAVFASMSTPLKTTALGWLLVSLGHTLSARDWQSLGQVRGLPNLAYTCAKAGWYQGSGFFLMNALINYAWSQDPLLLIDPVHQAVAVLMAAVMGVSSGWYLKRGVKVNGVVVGGMGVLQAWAVFAS

Organism: NCBI:txid138285

Solvent-accessible surface area (backbone atoms only — not comparable to full-atom values): 11475 Å² total; per-residue (Å²): 113,32,61,53,21,41,53,40,13,51,49,26,42,51,49,15,50,50,53,53,61,50,45,57,78,36,60,66,36,67,70,46,68,64,37,59,66,69,38,38,52,47,32,52,49,16,36,52,38,22,23,49,30,28,40,46,50,12,49,50,30,39,48,36,13,72,41,54,71,53,57,73,40,68,60,48,41,49,50,54,49,48,57,26,48,53,22,45,56,46,12,54,51,26,44,76,68,66,42,47,70,59,13,50,56,36,33,50,50,18,52,47,48,51,48,20,67,76,71,87,114,33,62,52,21,42,52,41,15,54,50,26,41,51,50,17,51,50,52,54,60,50,44,58,78,36,59,66,37,65,71,45,68,63,37,60,66,68,38,38,52,47,32,54,49,17,35,50,38,22,24,49,29,28,40,45,50,13,50,50,29,38,49,36,13,72,41,54,70,54,58,70,41,67,63,48,38,50,48,54,49,48,56,24,47,54,21,46,56,48,12,52,51,27,44,76,70,64,42,48,70,60,12,50,55,37,32,50,49,17,52,47,48,53,49,19,67,76,72,88